Protein AF-A0A133VBQ4-F1 (afdb_monomer)

Secondary structure (DSSP, 8-state):
-HHHHHHHHHHHHHHS-HHHHHHHHHHHH-----HHHHHHHHHT-----PPPS--SEEEEEEEEEE-SSSS-EEEEEEEEEEETTTTEEEEEEEEES--HHHHHHHHHTTS-GGG-EEEE-S-SSHHHHTTT-SEEEEPHHHHHHHHHHHHHHTT--HHHHHHHHHHHHHHHHHHHHHHHHHHHH---HHHHHHHHHHHHHHHHHHHHHHTTT-HHHHHHHHHHGGGGSHHHHHHHTT----S--HHHHHHHHHHHHHHHTTTT---HHHHHHHHHHHHHHHH-HHHHHHHHHHHTTSS------------

pLDDT: mean 81.6, std 15.47, range [24.83, 96.69]

Sequence (311 aa):
MLENVSLESIEEIPKLSYRKAVKTVKELSGSDLSKSTLWRRVQELDLSTEPRSDVDIVTVNDTKIHKQGEEFFNFLDLALGYNTEKEKYSLLFAGVNEERFDIGKEIGKEVDLENAYVVYDSDREINDAFDGQKGIQICHFHAVKYVDYCLWKEDAPKNFRKKVRRILKSRLQTLQNLVKKSWRDEVTERLEDQIGWFREELGRWVERAESRDFTMTAKYVRKNREKFLISAKAALREDYMPYTNNKEEREMREIACKAKGIGGSWSEHGLRNVGLCQLVFRLDEKLFKKIKEVYLGKVGTLSCSVNLMGG

Radius of gyration: 22.66 Å; Cα contacts (8 Å, |Δi|>4): 445; chains: 1; bounding box: 58×50×63 Å

Structure (mmCIF, N/CA/C/O backbone):
data_AF-A0A133VBQ4-F1
#
_entry.id   AF-A0A133VBQ4-F1
#
loop_
_atom_site.group_PDB
_atom_site.id
_atom_site.type_symbol
_atom_site.label_atom_id
_atom_site.label_alt_id
_atom_site.label_comp_id
_atom_site.label_asym_id
_atom_site.label_entity_id
_atom_site.label_seq_id
_atom_site.pdbx_PDB_ins_code
_atom_site.Cartn_x
_atom_site.Cartn_y
_atom_site.Cartn_z
_atom_site.occupancy
_atom_site.B_iso_or_equiv
_atom_site.auth_seq_id
_atom_site.auth_comp_id
_atom_site.auth_asym_id
_atom_site.auth_atom_id
_atom_site.pdbx_PDB_model_num
ATOM 1 N N . MET A 1 1 ? -20.162 3.894 38.112 1.00 41.06 1 MET A N 1
ATOM 2 C CA . MET A 1 1 ? -18.764 3.426 38.299 1.00 41.06 1 MET A CA 1
ATOM 3 C C . MET A 1 1 ? -18.320 2.485 37.174 1.00 41.06 1 MET A C 1
ATOM 5 O O . MET A 1 1 ? -17.272 2.734 36.602 1.00 41.06 1 MET A O 1
ATOM 9 N N . LEU A 1 2 ? -19.115 1.470 36.795 1.00 43.62 2 LEU A N 1
ATOM 10 C CA . LEU A 1 2 ? -18.812 0.549 35.678 1.00 43.62 2 LEU A CA 1
ATOM 11 C C . LEU A 1 2 ? -18.707 1.227 34.292 1.00 43.62 2 LEU A C 1
ATOM 13 O O . LEU A 1 2 ? -17.881 0.809 33.484 1.00 43.62 2 LEU A O 1
ATOM 17 N N . GLU A 1 3 ? -19.484 2.285 34.036 1.00 48.22 3 GLU A N 1
ATOM 18 C CA . GLU A 1 3 ? -19.468 3.034 32.764 1.00 48.22 3 GLU A CA 1
ATOM 19 C C . GLU A 1 3 ? -18.140 3.777 32.514 1.00 48.22 3 GLU A C 1
ATOM 21 O O . GLU A 1 3 ? -17.607 3.704 31.408 1.00 48.22 3 GLU A O 1
ATOM 26 N N . ASN A 1 4 ? -17.534 4.398 33.536 1.00 49.06 4 ASN A N 1
ATOM 27 C CA . ASN A 1 4 ? -16.248 5.111 33.395 1.00 49.06 4 ASN A CA 1
ATOM 28 C C . ASN A 1 4 ? -15.077 4.158 33.104 1.00 49.06 4 ASN A C 1
ATOM 30 O O . ASN A 1 4 ? -14.256 4.428 32.231 1.00 49.06 4 ASN A O 1
ATOM 34 N N . VAL A 1 5 ? -15.064 2.987 33.752 1.00 52.84 5 VAL A N 1
ATOM 35 C CA . VAL A 1 5 ? -14.081 1.918 33.494 1.00 52.84 5 VAL A CA 1
ATOM 36 C C . VAL A 1 5 ? -14.190 1.403 32.055 1.00 52.84 5 VAL A C 1
ATOM 38 O O . VAL A 1 5 ? -13.205 0.966 31.466 1.00 52.84 5 VAL A O 1
ATOM 41 N N . SER A 1 6 ? -15.395 1.430 31.479 1.00 60.09 6 SER A N 1
ATOM 42 C CA . SER A 1 6 ? -15.659 1.010 30.102 1.00 60.09 6 SER A CA 1
ATOM 43 C C . SER A 1 6 ? -15.032 1.979 29.083 1.00 60.09 6 SER A C 1
ATOM 45 O O . SER A 1 6 ? -14.317 1.527 28.185 1.00 60.09 6 SER A O 1
ATOM 47 N N . LEU A 1 7 ? -15.167 3.293 29.304 1.00 59.38 7 LEU A N 1
ATOM 48 C CA . LEU A 1 7 ? -14.612 4.341 28.444 1.00 59.38 7 LEU A CA 1
ATOM 49 C C . LEU A 1 7 ? -13.085 4.316 28.421 1.00 59.38 7 LEU A C 1
ATOM 51 O O . LEU A 1 7 ? -12.482 4.195 27.357 1.00 59.38 7 LEU A O 1
ATOM 55 N N . GLU A 1 8 ? -12.466 4.418 29.596 1.00 64.12 8 GLU A N 1
ATOM 56 C CA . GLU A 1 8 ? -11.007 4.459 29.734 1.00 64.12 8 GLU A CA 1
ATOM 57 C C . GLU A 1 8 ? -10.386 3.203 29.121 1.00 64.12 8 GLU A C 1
ATOM 59 O O . GLU A 1 8 ? -9.358 3.256 28.453 1.00 64.12 8 GLU A O 1
ATOM 64 N N . SER A 1 9 ? -11.063 2.061 29.267 1.00 65.69 9 SER A N 1
ATOM 65 C CA . SER A 1 9 ? -10.598 0.813 28.684 1.00 65.69 9 SER A CA 1
ATOM 66 C C . SER A 1 9 ? -10.602 0.826 27.150 1.00 65.69 9 SER A C 1
ATOM 68 O O . SER A 1 9 ? -9.604 0.418 26.558 1.00 65.69 9 SER A O 1
ATOM 70 N N . ILE A 1 10 ? -11.644 1.365 26.503 1.00 65.81 10 ILE A N 1
ATOM 71 C CA . ILE A 1 10 ? -11.708 1.509 25.037 1.00 65.81 10 ILE A CA 1
ATOM 72 C C . ILE A 1 10 ? -10.726 2.548 24.513 1.00 65.81 10 ILE A C 1
ATOM 74 O O . ILE A 1 10 ? -10.133 2.342 23.457 1.00 65.81 10 ILE A O 1
ATOM 78 N N . GLU A 1 11 ? -10.521 3.646 25.235 1.00 72.94 11 GLU A N 1
ATOM 79 C CA . GLU A 1 11 ? -9.581 4.682 24.815 1.00 72.94 11 GLU A CA 1
ATOM 80 C C . GLU A 1 11 ? -8.130 4.215 24.818 1.00 72.94 11 GLU A C 1
ATOM 82 O O . GLU A 1 11 ? -7.343 4.625 23.962 1.00 72.94 11 GLU A O 1
ATOM 87 N N . GLU A 1 12 ? -7.775 3.350 25.763 1.00 75.56 12 GLU A N 1
ATOM 88 C CA . GLU A 1 12 ? -6.403 2.893 25.919 1.00 75.56 12 GLU A CA 1
ATOM 89 C C . GLU A 1 12 ? -6.060 1.695 25.025 1.00 75.56 12 GLU A C 1
ATOM 91 O O . GLU A 1 12 ? -4.886 1.489 24.722 1.00 75.56 12 GLU A O 1
ATOM 96 N N . ILE A 1 13 ? -7.045 0.942 24.524 1.00 73.19 13 ILE A N 1
ATOM 97 C CA . ILE A 1 13 ? -6.837 -0.162 23.566 1.00 73.19 13 ILE A CA 1
ATOM 98 C C . ILE A 1 13 ? -6.078 0.274 22.293 1.00 73.19 13 ILE A C 1
ATOM 100 O O . ILE A 1 13 ? -5.047 -0.337 21.986 1.00 73.19 13 ILE A O 1
ATOM 104 N N . PRO A 1 14 ? -6.505 1.315 21.547 1.00 72.31 14 PRO A N 1
ATOM 105 C CA . PRO A 1 14 ? -5.803 1.729 20.335 1.00 72.31 14 PRO A CA 1
ATOM 106 C C . PRO A 1 14 ? -4.442 2.374 20.649 1.00 72.31 14 PRO A C 1
ATOM 108 O O . PRO A 1 14 ? -3.513 2.294 19.843 1.00 72.31 14 PRO A O 1
ATOM 111 N N . LYS A 1 15 ? -4.272 2.952 21.848 1.00 74.81 15 LYS A N 1
ATOM 112 C CA . LYS A 1 15 ? -3.049 3.661 22.263 1.00 74.81 15 LYS A CA 1
ATOM 113 C C . LYS A 1 15 ? -1.977 2.721 22.816 1.00 74.81 15 LYS A C 1
ATOM 115 O O . LYS A 1 15 ? -0.808 2.790 22.433 1.00 74.81 15 LYS A O 1
ATOM 120 N N . LEU A 1 16 ? -2.345 1.759 23.657 1.00 74.00 16 LEU A N 1
ATOM 121 C CA . LEU A 1 16 ? -1.430 0.987 24.504 1.00 74.00 16 LEU A CA 1
ATOM 122 C C . LEU A 1 16 ? -1.474 -0.518 24.214 1.00 74.00 16 LEU A C 1
ATOM 124 O O . LEU A 1 16 ? -2.324 -1.014 23.486 1.00 74.00 16 LEU A O 1
ATOM 128 N N . SER A 1 17 ? -0.476 -1.267 24.687 1.00 71.88 17 SER A N 1
ATOM 129 C CA . SER A 1 17 ? -0.600 -2.732 24.707 1.00 71.88 17 SER A CA 1
ATOM 130 C C . SER A 1 17 ? -1.607 -3.130 25.782 1.00 71.88 17 SER A C 1
ATOM 132 O O . SER A 1 17 ? -1.728 -2.421 26.772 1.00 71.88 17 SER A O 1
ATOM 134 N N . TYR A 1 18 ? -2.253 -4.290 25.676 1.00 73.94 18 TYR A N 1
ATOM 135 C CA . TYR A 1 18 ? -3.263 -4.735 26.652 1.00 73.94 18 TYR A CA 1
ATOM 136 C C . TYR A 1 18 ? -2.768 -4.711 28.105 1.00 73.94 18 TYR A C 1
ATOM 138 O O . TYR A 1 18 ? -3.496 -4.324 29.012 1.00 73.94 18 TYR A O 1
ATOM 146 N N . ARG A 1 19 ? -1.495 -5.068 28.341 1.00 74.19 19 ARG A N 1
ATOM 147 C CA . ARG A 1 19 ? -0.869 -4.969 29.672 1.00 74.19 19 ARG A CA 1
ATOM 148 C C . ARG A 1 19 ? -0.797 -3.520 30.164 1.00 74.19 19 ARG A C 1
ATOM 150 O O . ARG A 1 19 ? -1.049 -3.277 31.337 1.00 74.19 19 ARG A O 1
ATOM 157 N N . LYS A 1 20 ? -0.410 -2.590 29.288 1.00 78.62 20 LYS A N 1
ATOM 158 C CA . LYS A 1 20 ? -0.321 -1.164 29.612 1.00 78.62 20 LYS A CA 1
ATOM 159 C C . LYS A 1 20 ? -1.715 -0.550 29.752 1.00 78.62 20 LYS A C 1
ATOM 161 O O . LYS A 1 20 ? -1.934 0.129 30.734 1.00 78.62 20 LYS A O 1
ATOM 166 N N . ALA A 1 21 ? -2.652 -0.881 28.865 1.00 78.81 21 ALA A N 1
ATOM 167 C CA . ALA A 1 21 ? -4.038 -0.429 28.922 1.00 78.81 21 ALA A CA 1
ATOM 168 C C . ALA A 1 21 ? -4.706 -0.826 30.244 1.00 78.81 21 ALA A C 1
ATOM 170 O O . ALA A 1 21 ? -5.230 0.033 30.933 1.00 78.81 21 ALA A O 1
ATOM 171 N N . VAL A 1 22 ? -4.597 -2.092 30.669 1.00 80.56 22 VAL A N 1
ATOM 172 C CA . VAL A 1 22 ? -5.109 -2.535 31.981 1.00 80.56 22 VAL A CA 1
ATOM 173 C C . VAL A 1 22 ? -4.469 -1.768 33.139 1.00 80.56 22 VAL A C 1
ATOM 175 O O . VAL A 1 22 ? -5.168 -1.351 34.058 1.00 80.56 22 VAL A O 1
ATOM 178 N N . LYS A 1 23 ? -3.146 -1.563 33.098 1.00 83.38 23 LYS A N 1
ATOM 179 C CA . LYS A 1 23 ? -2.439 -0.792 34.128 1.00 83.38 23 LYS A CA 1
ATOM 180 C C . LYS A 1 23 ? -2.938 0.658 34.174 1.00 83.38 23 LYS A C 1
ATOM 182 O O . LYS A 1 23 ? -3.224 1.151 35.254 1.00 83.38 23 LYS A O 1
ATOM 187 N N . THR A 1 24 ? -3.082 1.299 33.019 1.00 82.19 24 THR A N 1
ATOM 188 C CA . THR A 1 24 ? -3.562 2.678 32.900 1.00 82.19 24 THR A CA 1
ATOM 189 C C . THR A 1 24 ? -5.016 2.810 33.343 1.00 82.19 24 THR A C 1
ATOM 191 O O . THR A 1 24 ? -5.321 3.713 34.106 1.00 82.19 24 THR A O 1
ATOM 194 N N . VAL A 1 25 ? -5.900 1.878 32.976 1.00 79.94 25 VAL A N 1
ATOM 195 C CA . VAL A 1 25 ? -7.286 1.845 33.480 1.00 79.94 25 VAL A CA 1
ATOM 196 C C . VAL A 1 25 ? -7.303 1.724 35.004 1.00 79.94 25 VAL A C 1
ATOM 198 O O . VAL A 1 25 ? -8.012 2.471 35.667 1.00 79.94 25 VAL A O 1
ATOM 201 N N . LYS A 1 26 ? -6.471 0.850 35.585 1.00 82.31 26 LYS A N 1
ATOM 202 C CA . LYS A 1 26 ? -6.350 0.744 37.045 1.00 82.31 26 LYS A CA 1
ATOM 203 C C . LYS A 1 26 ? -5.880 2.053 37.684 1.00 82.31 26 LYS A C 1
ATOM 205 O O . LYS A 1 26 ? -6.399 2.430 38.728 1.00 82.31 26 LYS A O 1
ATOM 210 N N . GLU A 1 27 ? -4.911 2.732 37.078 1.00 84.31 27 GLU A N 1
ATOM 211 C CA . GLU A 1 27 ? -4.393 4.020 37.559 1.00 84.31 27 GLU A CA 1
ATOM 212 C C . GLU A 1 27 ? -5.426 5.154 37.447 1.00 84.31 27 GLU A C 1
ATOM 214 O O . GLU A 1 27 ? -5.464 6.014 38.322 1.00 84.31 27 GLU A O 1
ATOM 219 N N . LEU A 1 28 ? -6.269 5.147 36.408 1.00 79.62 28 LEU A N 1
ATOM 220 C CA . LEU A 1 28 ? -7.253 6.202 36.141 1.00 79.62 28 LEU A CA 1
ATOM 221 C C . LEU A 1 28 ? -8.570 6.023 36.913 1.00 79.62 28 LEU A C 1
ATOM 223 O O . LEU A 1 28 ? -9.052 6.987 37.503 1.00 79.62 28 LEU A O 1
ATOM 227 N N . SER A 1 29 ? -9.135 4.811 36.957 1.00 75.19 29 SER A N 1
ATOM 228 C CA . SER A 1 29 ? -10.437 4.543 37.602 1.00 75.19 29 SER A CA 1
ATOM 229 C C . SER A 1 29 ? -10.372 3.685 38.861 1.00 75.19 29 SER A C 1
ATOM 231 O O . SER A 1 29 ? -11.412 3.403 39.459 1.00 75.19 29 SER A O 1
ATOM 233 N N . GLY A 1 30 ? -9.190 3.219 39.271 1.00 75.19 30 GLY A N 1
ATOM 234 C CA . GLY A 1 30 ? -9.055 2.287 40.396 1.00 75.19 30 GLY A CA 1
ATOM 235 C C . GLY A 1 30 ? -9.594 0.882 40.102 1.00 75.19 30 GLY A C 1
ATOM 236 O O . GLY A 1 30 ? -9.715 0.068 41.015 1.00 75.19 30 GLY A O 1
ATOM 237 N N . SER A 1 31 ? -9.937 0.577 38.844 1.00 76.38 31 SER A N 1
ATOM 238 C CA . SER A 1 31 ? -10.547 -0.698 38.468 1.00 76.38 31 SER A CA 1
ATOM 239 C C . SER A 1 31 ? -9.517 -1.783 38.168 1.00 76.38 31 SER A C 1
ATOM 241 O O . SER A 1 31 ? -8.643 -1.619 37.317 1.00 76.38 31 SER A O 1
ATOM 243 N N . ASP A 1 32 ? -9.669 -2.944 38.808 1.00 76.88 32 ASP A N 1
ATOM 244 C CA . ASP A 1 32 ? -8.870 -4.142 38.531 1.00 76.88 32 ASP A CA 1
ATOM 245 C C . ASP A 1 32 ? -9.430 -4.936 37.337 1.00 76.88 32 ASP A C 1
ATOM 247 O O . ASP A 1 32 ? -9.935 -6.055 37.449 1.00 76.88 32 ASP A O 1
ATOM 251 N N . LEU A 1 33 ? -9.362 -4.329 36.150 1.00 78.31 33 LEU A N 1
ATOM 252 C CA . LEU A 1 33 ? -9.821 -4.957 34.916 1.00 78.31 33 LEU A CA 1
ATOM 253 C C . LEU A 1 33 ? -8.812 -6.004 34.419 1.00 78.31 33 LEU A C 1
ATOM 255 O O . LEU A 1 33 ? -7.630 -5.720 34.256 1.00 78.31 33 LEU A O 1
ATOM 259 N N . SER A 1 34 ? -9.257 -7.225 34.116 1.00 78.56 34 SER A N 1
ATOM 260 C CA . SER A 1 34 ? -8.354 -8.246 33.567 1.00 78.56 34 SER A CA 1
ATOM 261 C C . SER A 1 34 ? -8.050 -8.007 32.078 1.00 78.56 34 SER A C 1
ATOM 263 O O . SER A 1 34 ? -8.881 -7.481 31.333 1.00 78.56 34 SER A O 1
ATOM 265 N N . LYS A 1 35 ? -6.888 -8.472 31.594 1.00 77.00 35 LYS A N 1
ATOM 266 C CA . LYS A 1 35 ? -6.567 -8.441 30.150 1.00 77.00 35 LYS A CA 1
ATOM 267 C C . LYS A 1 35 ? -7.589 -9.210 29.317 1.00 77.00 35 LYS A C 1
ATOM 269 O O . LYS A 1 35 ? -7.921 -8.768 28.225 1.00 77.00 35 LYS A O 1
ATOM 274 N N . SER A 1 36 ? -8.083 -10.333 29.838 1.00 76.75 36 SER A N 1
ATOM 275 C CA . SER A 1 36 ? -9.091 -11.163 29.177 1.00 76.75 36 SER A CA 1
ATOM 276 C C . SER A 1 36 ? -10.420 -10.425 29.046 1.00 76.75 36 SER A C 1
ATOM 278 O O . SER A 1 36 ? -11.078 -10.538 28.020 1.00 76.75 36 SER A O 1
ATOM 280 N N . THR A 1 37 ? -10.786 -9.611 30.041 1.00 76.88 37 THR A N 1
ATOM 281 C CA . THR A 1 37 ? -11.967 -8.742 29.974 1.00 76.88 37 THR A CA 1
ATOM 282 C C . THR A 1 37 ? -11.802 -7.687 28.884 1.00 76.88 37 THR A C 1
ATOM 284 O O . THR A 1 37 ? -12.712 -7.510 28.083 1.00 76.88 37 THR A O 1
ATOM 287 N N . LEU A 1 38 ? -10.642 -7.019 28.820 1.00 74.44 38 LEU A N 1
ATOM 288 C CA . LEU A 1 38 ? -10.338 -6.035 27.772 1.00 74.44 38 LEU A CA 1
ATOM 289 C C . LEU A 1 38 ? -10.402 -6.674 26.376 1.00 74.44 38 LEU A C 1
ATOM 291 O O . LEU A 1 38 ? -11.001 -6.125 25.462 1.00 74.44 38 LEU A O 1
ATOM 295 N N . TRP A 1 39 ? -9.801 -7.855 26.233 1.00 77.56 39 TRP A N 1
ATOM 296 C CA . TRP A 1 39 ? -9.769 -8.620 24.988 1.00 77.56 39 TRP A CA 1
ATOM 297 C C . TRP A 1 39 ? -11.165 -9.051 24.543 1.00 77.56 39 TRP A C 1
ATOM 299 O O . TRP A 1 39 ? -11.542 -8.805 23.401 1.00 77.56 39 TRP A O 1
ATOM 309 N N . ARG A 1 40 ? -11.961 -9.617 25.457 1.00 77.00 40 ARG A N 1
ATOM 310 C CA . ARG A 1 40 ? -13.338 -10.032 25.174 1.00 77.00 40 ARG A CA 1
ATOM 311 C C . ARG A 1 40 ? -14.192 -8.847 24.732 1.00 77.00 40 ARG A C 1
ATOM 313 O O . ARG A 1 40 ? -14.885 -8.959 23.733 1.00 77.00 40 ARG A O 1
ATOM 320 N N . ARG A 1 41 ? -14.066 -7.699 25.408 1.00 77.06 41 ARG A N 1
ATOM 321 C CA . ARG A 1 41 ? -14.786 -6.476 25.030 1.00 77.06 41 ARG A CA 1
ATOM 322 C C . ARG A 1 41 ? -14.500 -6.057 23.595 1.00 77.06 41 ARG A C 1
ATOM 324 O O . ARG A 1 41 ? -15.435 -5.699 22.903 1.00 77.06 41 ARG A O 1
ATOM 331 N N . VAL A 1 42 ? -13.244 -6.125 23.145 1.00 76.00 42 VAL A N 1
ATOM 332 C CA . VAL A 1 42 ? -12.886 -5.792 21.754 1.00 76.00 42 VAL A CA 1
ATOM 333 C C . VAL A 1 42 ? -13.465 -6.796 20.768 1.00 76.00 42 VAL A C 1
ATOM 335 O O . VAL A 1 42 ? -13.925 -6.401 19.702 1.00 76.00 42 VAL A O 1
ATOM 338 N N . GLN A 1 43 ? -13.487 -8.081 21.122 1.00 77.75 43 GLN A N 1
ATOM 339 C CA . GLN A 1 43 ? -14.147 -9.082 20.287 1.00 77.75 43 GLN A CA 1
ATOM 340 C C . GLN A 1 43 ? -15.656 -8.855 20.178 1.00 77.75 43 GLN A C 1
ATOM 342 O O . GLN A 1 43 ? -16.222 -9.114 19.132 1.00 77.75 43 GLN A O 1
ATOM 347 N N . GLU A 1 44 ? -16.300 -8.354 21.226 1.00 76.81 44 GLU A N 1
ATOM 348 C CA . GLU A 1 44 ? -17.747 -8.110 21.259 1.00 76.81 44 GLU A CA 1
ATOM 349 C C . GLU A 1 44 ? -18.158 -6.769 20.630 1.00 76.81 44 GLU A C 1
ATOM 351 O O . GLU A 1 44 ? -19.351 -6.486 20.546 1.00 76.81 44 GLU A O 1
ATOM 356 N N . LEU A 1 45 ? -17.208 -5.929 20.196 1.00 73.69 45 LEU A N 1
ATOM 357 C CA . LEU A 1 45 ? -17.555 -4.679 19.523 1.00 73.69 45 LEU A CA 1
ATOM 358 C C . LEU A 1 45 ? -18.248 -4.971 18.189 1.00 73.69 45 LEU A C 1
ATOM 360 O O . LEU A 1 45 ? -17.791 -5.790 17.394 1.00 73.69 45 LEU A O 1
ATOM 364 N N . ASP A 1 46 ? -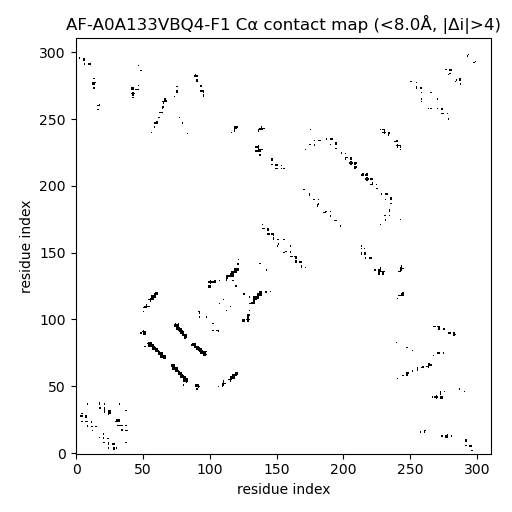19.332 -4.253 17.932 1.00 71.00 46 ASP A N 1
ATOM 365 C CA . ASP A 1 46 ? -19.952 -4.212 16.616 1.00 71.00 46 ASP A CA 1
ATOM 366 C C . ASP A 1 46 ? -19.562 -2.891 15.955 1.00 71.00 46 ASP A C 1
ATOM 368 O O . ASP A 1 46 ? -20.119 -1.831 16.249 1.00 71.00 46 ASP A O 1
ATOM 372 N N . LEU A 1 47 ? -18.487 -2.938 15.165 1.00 70.44 47 LEU A N 1
ATOM 373 C CA . LEU A 1 47 ? -17.957 -1.778 14.461 1.00 70.44 47 LEU A CA 1
ATOM 374 C C . LEU A 1 47 ? -18.260 -1.889 12.973 1.00 70.44 47 LEU A C 1
ATOM 376 O O . LEU A 1 47 ? -17.749 -2.771 12.271 1.00 70.44 47 LEU A O 1
ATOM 380 N N . SER A 1 48 ? -19.014 -0.910 12.493 1.00 68.06 48 SER A N 1
ATOM 381 C CA . SER A 1 48 ? -19.116 -0.574 11.084 1.00 68.06 48 SER A CA 1
ATOM 382 C C . SER A 1 48 ? -18.471 0.786 10.836 1.00 68.06 48 SER A C 1
ATOM 384 O O . SER A 1 48 ? -18.441 1.672 11.697 1.00 68.06 48 SER A O 1
ATOM 386 N N . THR A 1 49 ? -17.897 0.937 9.652 1.00 65.81 49 THR A N 1
ATOM 387 C CA . THR A 1 49 ? -17.366 2.207 9.173 1.00 65.81 49 THR A CA 1
ATOM 388 C C . THR A 1 49 ? -17.993 2.467 7.823 1.00 65.81 49 THR A C 1
ATOM 390 O O . THR A 1 49 ? -17.962 1.582 6.973 1.00 65.81 49 THR A O 1
ATOM 393 N N . GLU A 1 50 ? -18.541 3.658 7.623 1.00 67.38 50 GLU A N 1
ATOM 394 C CA . GLU A 1 50 ? -18.951 4.085 6.290 1.00 67.38 50 GLU A CA 1
ATOM 395 C C . GLU A 1 50 ? -17.683 4.483 5.521 1.00 67.38 50 GLU A C 1
ATOM 397 O O . GLU A 1 50 ? -16.948 5.371 5.986 1.00 67.38 50 GLU A O 1
ATOM 402 N N . PRO A 1 51 ? -17.364 3.807 4.405 1.00 66.00 51 PRO A N 1
ATOM 403 C CA . PRO A 1 51 ? -16.269 4.227 3.548 1.00 66.00 51 PRO A CA 1
ATOM 404 C C . PRO A 1 51 ? -16.546 5.636 3.025 1.00 66.00 51 PRO A C 1
ATOM 406 O O . PRO A 1 51 ? -17.688 6.074 2.883 1.00 66.00 51 PRO A O 1
ATOM 409 N N . ARG A 1 52 ? -15.475 6.384 2.772 1.00 71.31 52 ARG A N 1
ATOM 410 C CA . ARG A 1 52 ? -15.591 7.721 2.198 1.00 71.31 52 ARG A CA 1
ATOM 411 C C . ARG A 1 52 ? -15.363 7.654 0.699 1.00 71.31 52 ARG A C 1
ATOM 413 O O . ARG A 1 52 ? -14.325 7.156 0.273 1.00 71.31 52 ARG A O 1
ATOM 420 N N . SER A 1 53 ? -16.305 8.199 -0.058 1.00 76.31 53 SER A N 1
ATOM 421 C CA . SER A 1 53 ? -16.275 8.236 -1.520 1.00 76.31 53 SER A CA 1
ATOM 422 C C . SER A 1 53 ? -15.320 9.286 -2.092 1.00 76.31 53 SER A C 1
ATOM 424 O O . SER A 1 53 ? -14.919 9.199 -3.248 1.00 76.31 53 SER A O 1
ATOM 426 N N . ASP A 1 54 ? -14.913 10.275 -1.291 1.00 88.19 54 ASP A N 1
ATOM 427 C CA . ASP A 1 54 ? -14.062 11.385 -1.716 1.00 88.19 54 ASP A CA 1
ATOM 428 C C . ASP A 1 54 ? -12.571 11.022 -1.677 1.00 88.19 54 ASP A C 1
ATOM 430 O O . ASP A 1 54 ? -11.819 11.576 -0.876 1.00 88.19 54 ASP A O 1
ATOM 434 N N . VAL A 1 55 ? -12.123 10.076 -2.505 1.00 93.00 55 VAL A N 1
ATOM 435 C CA . VAL A 1 55 ? -10.723 9.613 -2.517 1.00 93.00 55 VAL A CA 1
ATOM 436 C C . VAL A 1 55 ? -10.158 9.532 -3.931 1.00 93.00 55 VAL A C 1
ATOM 438 O O . VAL A 1 55 ? -10.811 9.039 -4.842 1.00 93.00 55 VAL A O 1
ATOM 441 N N . ASP A 1 56 ? -8.906 9.964 -4.090 1.00 94.81 56 ASP A N 1
ATOM 442 C CA . ASP A 1 56 ? -8.207 9.963 -5.385 1.00 94.81 56 ASP A CA 1
ATOM 443 C C . ASP A 1 56 ? -7.217 8.797 -5.494 1.00 94.81 56 ASP A C 1
ATOM 445 O O . ASP A 1 56 ? -6.760 8.435 -6.578 1.00 94.81 56 ASP A O 1
ATOM 449 N N . ILE A 1 57 ? -6.813 8.236 -4.350 1.00 95.75 57 ILE A N 1
ATOM 450 C CA . ILE A 1 57 ? -5.826 7.163 -4.261 1.00 95.75 57 ILE A CA 1
ATOM 451 C C . ILE A 1 57 ? -6.312 6.106 -3.280 1.00 95.75 57 ILE A C 1
ATOM 453 O O . ILE A 1 57 ? -6.620 6.406 -2.129 1.00 95.75 57 ILE A O 1
ATOM 457 N N . VAL A 1 58 ? -6.278 4.854 -3.715 1.00 94.31 58 VAL A N 1
ATOM 458 C CA . VAL A 1 58 ? -6.563 3.669 -2.912 1.00 94.31 58 VAL A CA 1
ATOM 459 C C . VAL A 1 58 ? -5.258 2.911 -2.674 1.00 94.31 58 VAL A C 1
ATOM 461 O O . VAL A 1 58 ? -4.515 2.601 -3.605 1.00 94.31 58 VAL A O 1
ATOM 464 N N . THR A 1 59 ? -4.950 2.593 -1.420 1.00 92.44 59 THR A N 1
ATOM 465 C CA . THR A 1 59 ? -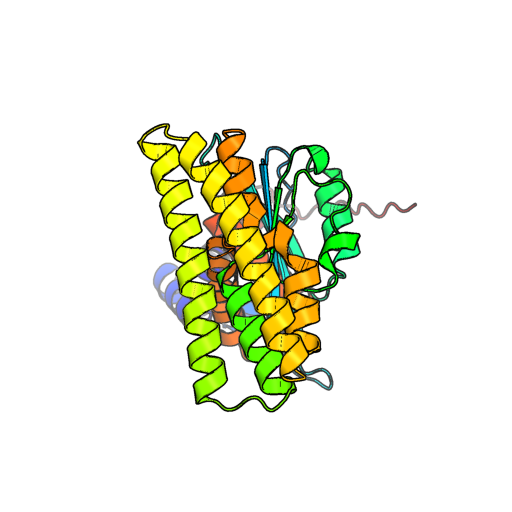3.822 1.724 -1.054 1.00 92.44 59 THR A CA 1
ATOM 466 C C . THR A 1 59 ? -4.343 0.479 -0.365 1.00 92.44 59 THR A C 1
ATOM 468 O O . THR A 1 59 ? -5.101 0.611 0.594 1.00 92.44 59 THR A O 1
ATOM 471 N N . VAL A 1 60 ? -3.916 -0.700 -0.816 1.00 88.69 60 VAL A N 1
ATOM 472 C CA . VAL A 1 60 ? -4.438 -1.992 -0.341 1.00 88.69 60 VAL A CA 1
ATOM 473 C C . VAL A 1 60 ? -3.297 -2.916 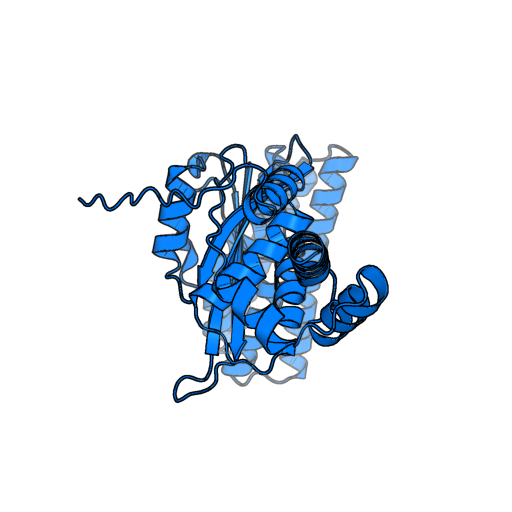0.037 1.00 88.69 60 VAL A C 1
ATOM 475 O O . VAL A 1 60 ? -2.313 -3.016 -0.704 1.00 88.69 60 VAL A O 1
ATOM 478 N N . ASN A 1 61 ? -3.431 -3.594 1.175 1.00 87.25 61 ASN A N 1
ATOM 479 C CA . ASN A 1 61 ? -2.451 -4.565 1.640 1.00 87.25 61 ASN A CA 1
ATOM 480 C C . ASN A 1 61 ? -3.052 -5.561 2.632 1.00 87.25 61 ASN A C 1
ATOM 482 O O . ASN A 1 61 ? -4.151 -5.370 3.149 1.00 87.25 61 ASN A O 1
ATOM 486 N N . ASP A 1 62 ? -2.282 -6.604 2.929 1.00 87.75 62 ASP A N 1
ATOM 487 C CA . ASP A 1 62 ? -2.555 -7.528 4.024 1.00 87.75 62 ASP A CA 1
ATOM 488 C C . ASP A 1 62 ? -1.398 -7.586 5.026 1.00 87.75 62 ASP A C 1
ATOM 490 O O . ASP A 1 62 ? -0.264 -7.166 4.775 1.00 87.75 62 ASP A O 1
ATOM 494 N N . THR A 1 63 ? -1.687 -8.095 6.220 1.00 84.81 63 THR A N 1
ATOM 495 C CA . THR A 1 63 ? -0.642 -8.458 7.167 1.00 84.81 63 THR A CA 1
ATOM 496 C C . THR A 1 63 ? -0.943 -9.779 7.850 1.00 84.81 63 THR A C 1
ATOM 498 O O . THR A 1 63 ? -2.033 -10.019 8.369 1.00 84.81 63 THR A O 1
ATOM 501 N N . LYS A 1 64 ? 0.075 -10.644 7.887 1.00 86.50 64 LYS A N 1
ATOM 502 C CA . LYS A 1 64 ? 0.004 -11.965 8.515 1.00 86.50 64 LYS A CA 1
ATOM 503 C C . LYS A 1 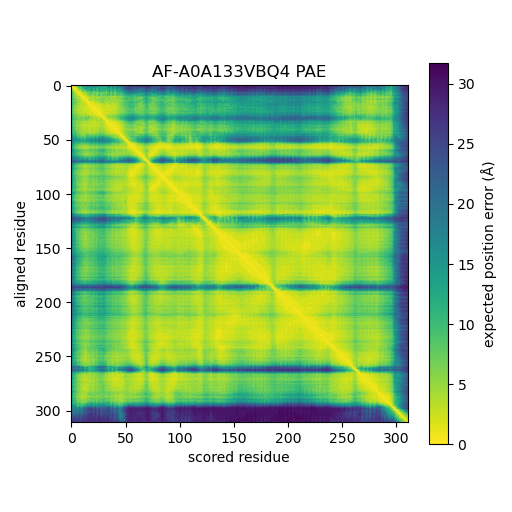64 ? 0.023 -11.866 10.036 1.00 86.50 64 LYS A C 1
ATOM 505 O O . LYS A 1 64 ? 0.994 -11.377 10.637 1.00 86.50 64 LYS A O 1
ATOM 510 N N . ILE A 1 65 ? -1.001 -12.436 10.657 1.00 83.50 65 ILE A N 1
ATOM 511 C CA . ILE A 1 65 ? -1.174 -12.553 12.102 1.00 83.50 65 ILE A CA 1
ATOM 512 C C . ILE A 1 65 ? -1.230 -14.034 12.467 1.00 83.50 65 ILE A C 1
ATOM 514 O O . ILE A 1 65 ? -2.034 -14.779 11.927 1.00 83.50 65 ILE A O 1
ATOM 518 N N . HIS A 1 66 ? -0.367 -14.476 13.381 1.00 76.38 66 HIS A N 1
ATOM 519 C CA . HIS A 1 66 ? -0.367 -15.870 13.828 1.00 76.38 66 HIS A CA 1
ATOM 520 C C . HIS A 1 66 ? -1.669 -16.225 14.553 1.00 76.38 66 HIS A C 1
ATOM 522 O O . HIS A 1 66 ? -2.126 -15.444 15.391 1.00 76.38 66 HIS A O 1
ATOM 528 N N . LYS A 1 67 ? -2.194 -17.418 14.265 1.00 75.75 67 LYS A N 1
ATOM 529 C CA . LYS A 1 67 ? -3.371 -18.027 14.899 1.00 75.75 67 LYS A CA 1
ATOM 530 C C . LYS A 1 67 ? -2.939 -19.215 15.768 1.00 75.75 67 LYS A C 1
ATOM 532 O O . LYS A 1 67 ? -1.892 -19.814 15.528 1.00 75.75 67 LYS A O 1
ATOM 537 N N . GLN A 1 68 ? -3.721 -19.539 16.797 1.00 65.94 68 GLN A N 1
ATOM 538 C CA . GLN A 1 68 ? -3.590 -20.807 17.527 1.00 65.94 68 GLN A CA 1
ATOM 539 C C . GLN A 1 68 ? -4.504 -21.859 16.878 1.00 65.94 68 GLN A C 1
ATOM 541 O O . GLN A 1 68 ? -5.706 -21.624 16.781 1.00 65.94 68 GLN A O 1
ATOM 546 N N . GLY A 1 69 ? -3.956 -22.996 16.436 1.00 65.19 69 GLY A N 1
ATOM 547 C CA . GLY A 1 69 ? -4.714 -24.067 15.771 1.00 65.19 69 GLY A CA 1
ATOM 548 C C . GLY A 1 69 ? -3.918 -24.773 14.666 1.00 65.19 69 GLY A C 1
ATOM 549 O O . GLY A 1 69 ? -2.698 -24.629 14.606 1.00 65.19 69 GLY A O 1
ATOM 550 N N . GLU A 1 70 ? -4.613 -25.540 13.813 1.00 57.50 70 GLU A N 1
ATOM 551 C CA . GLU A 1 70 ? -4.020 -26.247 12.658 1.00 57.50 70 GLU A CA 1
ATOM 552 C C . GLU A 1 70 ? -3.586 -25.290 11.534 1.00 57.50 70 GLU A C 1
ATOM 554 O O . GLU A 1 70 ? -2.563 -25.508 10.887 1.00 57.50 70 GLU A O 1
ATOM 559 N N . GLU A 1 71 ? -4.319 -24.190 11.337 1.00 62.97 71 GLU A N 1
ATOM 560 C CA . GLU A 1 71 ? -3.904 -23.091 10.465 1.00 62.97 71 GLU A CA 1
ATOM 561 C C . GLU A 1 71 ? -2.966 -22.132 11.193 1.00 62.97 71 GLU A C 1
ATOM 563 O O . GLU A 1 71 ? -3.247 -21.653 12.294 1.00 62.97 71 GLU A O 1
ATOM 568 N N . PHE A 1 72 ? -1.858 -21.792 10.538 1.00 72.94 72 PHE A N 1
ATOM 569 C CA . PHE A 1 72 ? -0.795 -21.025 11.180 1.00 72.94 72 PHE A CA 1
ATOM 570 C C . PHE A 1 72 ? -1.052 -19.507 11.222 1.00 72.94 72 PHE A C 1
ATOM 572 O O . PHE A 1 72 ? -0.421 -18.816 12.032 1.00 72.94 72 PHE A O 1
ATOM 579 N N . PHE A 1 73 ? -1.939 -18.967 10.371 1.00 82.62 73 PHE A N 1
ATOM 580 C CA . PHE A 1 73 ? -2.099 -17.519 10.182 1.00 82.62 73 PHE A CA 1
ATOM 581 C C . PHE A 1 73 ? -3.508 -17.099 9.745 1.00 82.62 73 PHE A C 1
ATOM 583 O O . PHE A 1 73 ? -4.120 -17.785 8.940 1.00 82.62 73 PHE A O 1
ATOM 590 N N . ASN A 1 74 ? -3.935 -15.920 10.202 1.00 86.75 74 ASN A N 1
ATOM 591 C CA . ASN A 1 74 ? -4.945 -15.083 9.553 1.00 86.75 74 ASN A CA 1
ATOM 592 C C . ASN A 1 74 ? -4.251 -13.946 8.789 1.00 86.75 74 ASN A C 1
ATOM 594 O O . ASN A 1 74 ? -3.171 -13.484 9.185 1.00 86.75 74 ASN A O 1
ATOM 598 N N . PHE A 1 75 ? -4.904 -13.446 7.751 1.00 87.69 75 PHE A N 1
ATOM 599 C CA . PHE A 1 75 ? -4.553 -12.218 7.055 1.00 87.69 75 PHE A CA 1
ATOM 600 C C . PHE A 1 75 ? -5.517 -11.131 7.496 1.00 87.69 75 PHE A C 1
ATOM 602 O O . PHE A 1 75 ? -6.719 -11.279 7.350 1.00 87.69 75 PHE A O 1
ATOM 609 N N . LEU A 1 76 ? -5.005 -10.065 8.101 1.00 88.19 76 LEU A N 1
ATOM 610 C CA . LEU A 1 76 ? -5.798 -8.853 8.260 1.00 88.19 76 LEU A CA 1
ATOM 611 C C . LEU A 1 76 ? -5.650 -8.057 6.967 1.00 88.19 76 LEU A C 1
ATOM 613 O O . LEU A 1 76 ? -4.522 -7.719 6.615 1.00 88.19 76 LEU A O 1
ATOM 617 N N . ASP A 1 77 ? -6.761 -7.758 6.309 1.00 89.12 77 ASP A N 1
ATOM 618 C CA . ASP A 1 77 ? -6.833 -7.005 5.063 1.00 89.12 77 ASP A CA 1
ATOM 619 C C . ASP A 1 77 ? -7.227 -5.558 5.333 1.00 89.12 77 ASP A C 1
ATOM 621 O O . ASP A 1 77 ? -8.141 -5.279 6.114 1.00 89.12 77 ASP A O 1
ATOM 625 N N . LEU A 1 78 ? -6.527 -4.626 4.688 1.00 88.06 78 LEU A N 1
ATOM 626 C CA . LEU A 1 78 ? -6.721 -3.194 4.866 1.00 88.06 78 LEU A CA 1
ATOM 627 C C . LEU A 1 78 ? -6.715 -2.480 3.518 1.00 88.06 78 LEU A C 1
ATOM 629 O O . LEU A 1 78 ? -5.790 -2.649 2.721 1.00 88.06 78 LEU A O 1
ATOM 633 N N . ALA A 1 79 ? -7.692 -1.596 3.322 1.00 90.38 79 ALA A N 1
ATOM 634 C CA . ALA A 1 79 ? -7.631 -0.569 2.296 1.00 90.38 79 ALA A CA 1
ATOM 635 C C . ALA A 1 79 ? -7.811 0.824 2.895 1.00 90.38 79 ALA A C 1
ATOM 637 O O . ALA A 1 79 ? -8.748 1.085 3.657 1.00 90.38 79 ALA A O 1
ATOM 638 N N . LEU A 1 80 ? -6.918 1.733 2.517 1.00 92.00 80 LEU A N 1
ATOM 639 C CA . LEU A 1 80 ? -6.991 3.147 2.862 1.00 92.00 80 LEU A CA 1
ATOM 640 C C . LEU A 1 80 ? -7.227 3.970 1.605 1.00 92.00 80 LEU A C 1
ATOM 642 O O . LEU A 1 80 ? -6.643 3.698 0.558 1.00 92.00 80 LEU A O 1
ATOM 646 N N . GLY A 1 81 ? -8.039 5.003 1.750 1.00 93.25 81 GLY A N 1
ATOM 647 C CA . GLY A 1 81 ? -8.226 6.044 0.760 1.00 93.25 81 GLY A CA 1
ATOM 648 C C . GLY A 1 81 ? -7.409 7.268 1.137 1.00 93.25 81 GLY A C 1
ATOM 649 O O . GLY A 1 81 ? -7.213 7.549 2.322 1.00 93.25 81 GLY A O 1
ATOM 650 N N . TYR A 1 82 ? -6.923 8.000 0.146 1.00 94.50 82 TYR A N 1
ATOM 651 C CA . TYR A 1 82 ? -6.288 9.294 0.334 1.00 94.50 82 TYR A CA 1
ATOM 652 C C . TYR A 1 82 ? -6.955 10.320 -0.572 1.00 94.50 82 TYR A C 1
ATOM 654 O O . TYR A 1 82 ? -6.999 10.153 -1.790 1.00 94.50 82 TYR A O 1
ATOM 662 N N . ASN A 1 83 ? -7.468 11.373 0.056 1.00 94.50 83 ASN A N 1
ATOM 663 C CA . ASN A 1 83 ? -7.951 12.568 -0.613 1.00 94.50 83 ASN A CA 1
ATOM 664 C C . ASN A 1 83 ? -6.790 13.562 -0.696 1.00 94.50 83 ASN A C 1
ATOM 666 O O . ASN A 1 83 ? -6.265 13.996 0.336 1.00 94.50 83 ASN A O 1
ATOM 670 N N . THR A 1 84 ? -6.379 13.883 -1.914 1.00 93.00 84 THR A N 1
ATOM 671 C CA . THR A 1 84 ? -5.230 14.744 -2.201 1.00 93.00 84 THR A CA 1
ATOM 672 C C . THR A 1 84 ? -5.517 16.210 -1.902 1.00 93.00 84 THR A C 1
ATOM 674 O O . THR A 1 84 ? -4.657 16.872 -1.332 1.00 93.00 84 THR A O 1
ATOM 677 N N . GLU A 1 85 ? -6.731 16.687 -2.180 1.00 92.12 85 GLU A N 1
ATOM 678 C CA . GLU A 1 85 ? -7.178 18.057 -1.896 1.00 92.12 85 GLU A CA 1
ATOM 679 C C . GLU A 1 85 ? -7.204 18.358 -0.386 1.00 92.12 85 GLU A C 1
ATOM 681 O O . GLU A 1 85 ? -6.734 19.397 0.072 1.00 92.12 85 GLU A O 1
ATOM 686 N N . LYS A 1 86 ? -7.733 17.426 0.414 1.00 91.94 86 LYS A N 1
ATOM 687 C CA . LYS A 1 86 ? -7.869 17.544 1.878 1.00 91.94 86 LYS A CA 1
ATOM 688 C C . LYS A 1 86 ? -6.639 17.048 2.635 1.00 91.94 86 LYS A C 1
ATOM 690 O O . LYS A 1 86 ? -6.638 17.089 3.866 1.00 91.94 86 LYS A O 1
ATOM 695 N N . GLU A 1 87 ? -5.661 16.499 1.919 1.00 91.56 87 GLU A N 1
ATOM 696 C CA . GLU A 1 87 ? -4.483 15.809 2.453 1.00 91.56 87 GLU A CA 1
ATOM 697 C C . GLU A 1 87 ? -4.821 14.801 3.567 1.00 91.56 87 GLU A C 1
ATOM 699 O O . GLU A 1 87 ? -4.122 14.676 4.581 1.00 91.56 87 GLU A O 1
ATOM 704 N N . LYS A 1 88 ? -5.925 14.062 3.404 1.00 90.19 88 LYS A N 1
ATOM 705 C CA . LYS A 1 88 ? -6.484 13.220 4.467 1.00 90.19 88 LYS A CA 1
ATOM 706 C C . LYS A 1 88 ? -6.620 11.766 4.042 1.00 90.19 88 LYS A C 1
ATOM 708 O O . LYS A 1 88 ? -7.154 11.456 2.983 1.00 90.19 88 LYS A O 1
ATOM 713 N N . TYR A 1 89 ? -6.194 10.873 4.935 1.00 90.44 89 TYR A N 1
ATOM 714 C CA . TYR A 1 89 ? -6.448 9.440 4.819 1.00 90.44 89 TYR A CA 1
ATOM 715 C C . TYR A 1 89 ? -7.787 9.057 5.455 1.00 90.44 89 TYR A C 1
ATOM 717 O O . TYR A 1 89 ? -8.124 9.527 6.546 1.00 90.44 89 TYR A O 1
ATOM 725 N N . SER A 1 90 ? -8.507 8.156 4.801 1.00 89.00 90 SER A N 1
ATOM 726 C CA . SER A 1 90 ? -9.730 7.518 5.278 1.00 89.00 90 SER A CA 1
ATOM 727 C C . SER A 1 90 ? -9.574 6.000 5.246 1.00 89.00 90 SER A C 1
ATOM 729 O O . SER A 1 90 ? -8.775 5.447 4.490 1.00 89.00 90 SER A O 1
ATOM 731 N N . LEU A 1 91 ? -10.321 5.316 6.107 1.00 88.81 91 LEU A N 1
ATOM 732 C CA . LEU A 1 91 ? -10.472 3.873 6.012 1.00 88.81 91 LEU A CA 1
ATOM 733 C C . LEU A 1 91 ? -11.514 3.566 4.932 1.00 88.81 91 LEU A C 1
ATOM 735 O O . LEU A 1 91 ? -12.606 4.127 4.983 1.00 88.81 91 LEU A O 1
ATOM 739 N N . LEU A 1 92 ? -11.174 2.691 3.987 1.00 89.38 92 LEU A N 1
ATOM 740 C CA . LEU A 1 92 ? -12.111 2.203 2.970 1.00 89.38 92 LEU A CA 1
ATOM 741 C C . LEU A 1 92 ? -12.569 0.781 3.271 1.00 89.38 92 LEU A C 1
ATOM 743 O O . LEU A 1 92 ? -13.734 0.460 3.087 1.00 89.38 92 LEU A O 1
ATOM 747 N N . PHE A 1 93 ? -11.661 -0.063 3.759 1.00 89.12 93 PHE A N 1
ATOM 748 C CA . PHE A 1 93 ? -11.964 -1.459 4.035 1.00 89.12 93 PHE A CA 1
ATOM 749 C C . PHE A 1 93 ? -11.099 -1.999 5.170 1.00 89.12 93 PHE A C 1
ATOM 751 O O . PHE A 1 93 ? -9.907 -1.694 5.241 1.00 89.12 93 PHE A O 1
ATOM 758 N N . ALA A 1 94 ? -11.686 -2.834 6.026 1.00 88.50 94 ALA A N 1
ATOM 759 C CA . ALA A 1 94 ? -10.952 -3.689 6.950 1.00 88.50 94 ALA A CA 1
ATOM 760 C C . ALA A 1 94 ? -11.691 -5.020 7.124 1.00 88.50 94 ALA A C 1
ATOM 762 O O . ALA A 1 94 ? -12.847 -5.044 7.566 1.00 88.50 94 ALA A O 1
ATOM 763 N N . GLY A 1 95 ? -10.999 -6.113 6.828 1.00 89.25 95 GLY A N 1
ATOM 764 C CA . GLY A 1 95 ? -11.537 -7.469 6.889 1.00 89.25 95 GLY A CA 1
ATOM 765 C C . GLY A 1 95 ? -10.456 -8.479 7.246 1.00 89.25 95 GLY A C 1
ATOM 766 O O . GLY A 1 95 ? -9.313 -8.102 7.511 1.00 89.25 95 GLY A O 1
ATOM 767 N N . VAL A 1 96 ? -10.823 -9.753 7.340 1.00 90.12 96 VAL A N 1
ATOM 768 C CA . VAL A 1 96 ? -9.887 -10.824 7.693 1.00 90.12 96 VAL A CA 1
ATOM 769 C C . VAL A 1 96 ? -10.074 -11.987 6.736 1.00 90.12 96 VAL A C 1
ATOM 771 O O . VAL A 1 96 ? -11.183 -12.490 6.625 1.00 90.12 96 VAL A O 1
ATOM 774 N N . ASN A 1 97 ? -8.977 -12.440 6.127 1.00 90.06 97 ASN A N 1
ATOM 775 C CA . ASN A 1 97 ? -8.954 -13.525 5.146 1.00 90.06 97 ASN A CA 1
ATOM 776 C C . ASN A 1 97 ? -9.842 -13.227 3.924 1.00 90.06 97 ASN A C 1
ATOM 778 O O . ASN A 1 97 ? -10.519 -14.118 3.419 1.00 90.06 97 ASN A O 1
ATOM 782 N N . GLU A 1 98 ? -9.845 -11.974 3.470 1.00 90.25 98 GLU A N 1
ATOM 783 C CA . GLU A 1 98 ? -10.726 -11.520 2.394 1.00 90.25 98 GLU A CA 1
ATOM 784 C C . GLU A 1 98 ? -10.052 -11.684 1.031 1.00 90.25 98 GLU A C 1
ATOM 786 O O . GLU A 1 98 ? -8.881 -11.344 0.834 1.00 90.25 98 GLU A O 1
ATOM 791 N N . GLU A 1 99 ? -10.815 -12.172 0.059 1.00 89.31 99 GLU A N 1
ATOM 792 C CA . GLU A 1 99 ? -10.368 -12.286 -1.327 1.00 89.31 99 GLU A CA 1
ATOM 793 C C . GLU A 1 99 ? -10.159 -10.889 -1.930 1.00 89.31 99 GLU A C 1
ATOM 795 O O . GLU A 1 99 ? -10.983 -9.982 -1.781 1.00 89.31 99 GLU A O 1
ATOM 800 N N . ARG A 1 100 ? -9.064 -10.695 -2.679 1.00 87.25 100 ARG A N 1
ATOM 801 C CA . ARG A 1 100 ? -8.734 -9.379 -3.262 1.00 87.25 100 ARG A CA 1
ATOM 802 C C . ARG A 1 100 ? -9.843 -8.842 -4.159 1.00 87.25 100 ARG A C 1
ATOM 804 O O . ARG A 1 100 ? -10.098 -7.639 -4.146 1.00 87.25 100 ARG A O 1
ATOM 811 N N . PHE A 1 101 ? -10.485 -9.728 -4.916 1.00 88.81 101 PHE A N 1
ATOM 812 C CA . PHE A 1 101 ? -11.603 -9.383 -5.785 1.00 88.81 101 PHE A CA 1
ATOM 813 C C . PHE A 1 101 ? -12.785 -8.800 -5.002 1.00 88.81 101 PHE A C 1
ATOM 815 O O . PHE A 1 101 ? -13.333 -7.771 -5.394 1.00 88.81 101 PHE A O 1
ATOM 822 N N . ASP A 1 102 ? -13.124 -9.400 -3.861 1.00 90.75 102 ASP A N 1
ATOM 823 C CA . ASP A 1 102 ? -14.231 -8.942 -3.023 1.00 90.75 102 ASP A CA 1
ATOM 824 C C . ASP A 1 102 ? -13.916 -7.600 -2.356 1.00 90.75 102 ASP A C 1
ATOM 826 O O . ASP A 1 102 ? -14.766 -6.709 -2.346 1.00 90.75 102 ASP A O 1
ATOM 830 N N . ILE A 1 103 ? -12.669 -7.396 -1.910 1.00 90.31 103 ILE A N 1
ATOM 831 C CA . ILE A 1 103 ? -12.203 -6.095 -1.399 1.00 90.31 103 ILE A CA 1
ATOM 832 C C . ILE A 1 103 ? -12.386 -5.003 -2.459 1.00 90.31 103 ILE A C 1
ATOM 834 O O . ILE A 1 103 ? -12.902 -3.924 -2.168 1.00 90.31 103 ILE A O 1
ATOM 838 N N . GLY A 1 104 ? -11.950 -5.264 -3.692 1.00 90.38 104 GLY A N 1
ATOM 839 C CA . GLY A 1 104 ? -12.042 -4.290 -4.775 1.00 90.38 104 GLY A CA 1
ATOM 840 C C . GLY A 1 104 ? -13.481 -3.987 -5.188 1.00 90.38 104 GLY A C 1
ATOM 841 O O . GLY A 1 104 ? -13.833 -2.819 -5.354 1.00 90.38 104 GLY A O 1
ATOM 842 N N . LYS A 1 105 ? -14.342 -5.012 -5.246 1.00 90.56 105 LYS A N 1
ATOM 843 C CA . LYS A 1 105 ? -15.783 -4.853 -5.476 1.00 90.56 105 LYS A CA 1
ATOM 844 C C . LYS A 1 105 ? -16.449 -4.023 -4.381 1.00 90.56 105 LYS A C 1
ATOM 846 O O . LYS A 1 105 ? -17.282 -3.180 -4.698 1.00 90.56 105 LYS A O 1
ATOM 851 N N . GLU A 1 106 ? -16.104 -4.252 -3.115 1.00 90.56 106 GLU A N 1
ATOM 852 C CA . GLU A 1 106 ? -16.654 -3.488 -1.993 1.00 90.56 106 GLU A CA 1
ATOM 853 C C . GLU A 1 106 ? -16.242 -2.016 -2.065 1.00 90.56 106 GLU A C 1
ATOM 855 O O . GLU A 1 106 ? -17.085 -1.132 -1.951 1.00 90.56 106 GLU A O 1
ATOM 860 N N . ILE A 1 107 ? -14.964 -1.745 -2.342 1.00 91.75 107 ILE A N 1
ATOM 861 C CA . ILE A 1 107 ? -14.458 -0.377 -2.506 1.00 91.75 107 ILE A CA 1
ATOM 862 C C . ILE A 1 107 ? -15.124 0.314 -3.702 1.00 91.75 107 ILE A C 1
ATOM 864 O O . ILE A 1 107 ? -15.522 1.470 -3.588 1.00 91.75 107 ILE A O 1
ATOM 868 N N . GLY A 1 108 ? -15.295 -0.390 -4.824 1.00 91.12 108 GLY A N 1
ATOM 869 C CA . GLY A 1 108 ? -15.904 0.149 -6.044 1.00 91.12 108 GLY A CA 1
ATOM 870 C C . GLY A 1 108 ? -17.394 0.494 -5.932 1.00 91.12 108 GLY A C 1
ATOM 871 O O . GLY A 1 108 ? -17.919 1.167 -6.813 1.00 91.12 108 GLY A O 1
ATOM 872 N N . LYS A 1 109 ? -18.091 0.079 -4.863 1.00 90.38 109 LYS A N 1
ATOM 873 C CA . LYS A 1 109 ? -19.469 0.536 -4.588 1.00 90.38 109 LYS A CA 1
ATOM 874 C C . LYS A 1 109 ? -19.529 2.014 -4.208 1.00 90.38 109 LYS A C 1
ATOM 876 O O . LYS A 1 109 ? -20.556 2.651 -4.408 1.00 90.38 109 LYS A O 1
ATOM 881 N N . GLU A 1 110 ? -18.446 2.528 -3.634 1.00 88.94 110 GLU A N 1
ATOM 882 C CA . GLU A 1 110 ? -18.418 3.819 -2.941 1.00 88.94 110 GLU A CA 1
ATOM 883 C C . GLU A 1 110 ? -17.353 4.750 -3.525 1.00 88.94 110 GLU A C 1
ATOM 885 O O . GLU A 1 110 ? -17.505 5.968 -3.503 1.00 88.94 110 GLU A O 1
ATOM 890 N N . VAL A 1 111 ? -16.273 4.188 -4.070 1.00 91.62 111 VAL A N 1
ATOM 891 C CA . VAL A 1 111 ? -15.186 4.925 -4.711 1.00 91.62 111 VAL A CA 1
ATOM 892 C C . VAL A 1 111 ? -15.324 4.829 -6.223 1.00 91.62 111 VAL A C 1
ATOM 894 O O . VAL A 1 111 ? -15.387 3.735 -6.781 1.00 91.62 111 VAL A O 1
ATOM 897 N N . ASP A 1 112 ? -15.280 5.981 -6.887 1.00 92.38 112 ASP A N 1
ATOM 898 C CA . ASP A 1 112 ? -15.159 6.061 -8.339 1.00 92.38 112 ASP A CA 1
ATOM 899 C C . ASP A 1 112 ? -13.749 5.634 -8.777 1.00 92.38 112 ASP A C 1
ATOM 901 O O . ASP A 1 112 ? -12.806 6.431 -8.826 1.00 92.38 112 ASP A O 1
ATOM 905 N N . LEU A 1 113 ? -13.592 4.337 -9.055 1.00 91.75 113 LEU A N 1
ATOM 906 C CA . LEU A 1 113 ? -12.308 3.761 -9.446 1.00 91.75 113 LEU A CA 1
ATOM 907 C C . LEU A 1 113 ? -11.782 4.363 -10.756 1.00 91.75 113 LEU A C 1
ATOM 909 O O . LEU A 1 113 ? -10.569 4.542 -10.867 1.00 91.75 113 LEU A O 1
ATOM 913 N N . GLU A 1 114 ? -12.647 4.766 -11.694 1.00 93.00 114 GLU A N 1
ATOM 914 C CA . GLU A 1 114 ? -12.232 5.367 -12.975 1.00 93.00 114 GLU A CA 1
ATOM 915 C C . GLU A 1 114 ? -11.403 6.638 -12.780 1.00 93.00 114 GLU A C 1
ATOM 917 O O . GLU A 1 114 ? -10.492 6.928 -13.562 1.00 93.00 114 GLU A O 1
ATOM 922 N N . ASN A 1 115 ? -11.663 7.354 -11.685 1.00 93.25 115 ASN A N 1
ATOM 923 C CA . ASN A 1 115 ? -10.944 8.561 -11.307 1.00 93.25 115 ASN A CA 1
ATOM 924 C C . ASN A 1 115 ? -9.914 8.351 -10.184 1.00 93.25 115 ASN A C 1
ATOM 926 O O . ASN A 1 115 ? -9.117 9.255 -9.924 1.00 93.25 115 ASN A O 1
ATOM 930 N N . ALA A 1 116 ? -9.843 7.156 -9.590 1.00 94.88 116 ALA A N 1
ATOM 931 C CA . ALA A 1 116 ? -8.905 6.833 -8.522 1.00 94.88 116 ALA A CA 1
ATOM 932 C C . ALA A 1 116 ? -7.688 6.020 -9.000 1.00 94.88 116 ALA A C 1
ATOM 934 O O . ALA A 1 116 ? -7.771 5.066 -9.779 1.00 94.88 116 ALA A O 1
ATOM 935 N N . TYR A 1 117 ? -6.514 6.361 -8.479 1.00 95.75 117 TYR A N 1
ATOM 936 C CA . TYR A 1 117 ? -5.304 5.562 -8.639 1.00 95.75 117 TYR A CA 1
ATOM 937 C C . TYR A 1 117 ? -5.192 4.482 -7.556 1.00 95.75 117 TYR A C 1
ATOM 939 O O . TYR A 1 117 ? -5.633 4.668 -6.427 1.00 95.75 117 TYR A O 1
ATOM 947 N N . VAL A 1 118 ? -4.509 3.374 -7.852 1.00 94.56 118 VAL A N 1
ATOM 948 C CA . VAL A 1 118 ? -4.296 2.270 -6.898 1.00 94.56 118 VAL A CA 1
ATOM 949 C C . VAL A 1 118 ? -2.804 2.046 -6.635 1.00 94.56 118 VAL A C 1
ATOM 951 O O . VAL A 1 118 ? -2.008 1.953 -7.571 1.00 94.56 118 VAL A O 1
ATOM 954 N N . VAL A 1 119 ? -2.399 1.937 -5.365 1.00 92.81 119 VAL A N 1
ATOM 955 C CA . VAL A 1 119 ? -1.018 1.641 -4.932 1.00 92.81 119 VAL A CA 1
ATOM 956 C C . VAL A 1 119 ? -0.968 0.298 -4.210 1.00 92.81 119 VAL A C 1
ATOM 958 O O . VAL A 1 119 ? -1.764 0.066 -3.302 1.00 92.81 119 VAL A O 1
ATOM 961 N N . TYR A 1 120 ? 0.004 -0.561 -4.543 1.00 87.94 120 TYR A N 1
ATOM 962 C CA . TYR A 1 120 ? 0.065 -1.901 -3.944 1.00 87.94 120 TYR A CA 1
ATOM 963 C C . TYR A 1 120 ? 1.448 -2.576 -3.902 1.00 87.94 120 TYR A C 1
ATOM 965 O O . TYR A 1 120 ? 2.398 -2.159 -4.573 1.00 87.94 120 TYR A O 1
ATOM 973 N N . ASP A 1 121 ? 1.529 -3.693 -3.171 1.00 82.69 121 ASP A N 1
ATOM 974 C CA . ASP A 1 121 ? 2.760 -4.423 -2.819 1.00 82.69 121 ASP A CA 1
ATOM 975 C C . ASP A 1 121 ? 3.238 -5.460 -3.829 1.00 82.69 121 ASP A C 1
ATOM 977 O O . ASP A 1 121 ? 3.922 -6.422 -3.487 1.00 82.69 121 ASP A O 1
ATOM 981 N N . SER A 1 122 ? 2.990 -5.203 -5.115 1.00 72.88 122 SER A N 1
ATOM 982 C CA . SER A 1 122 ? 3.491 -6.027 -6.220 1.00 72.88 122 SER A CA 1
ATOM 983 C C . SER A 1 122 ? 2.855 -7.429 -6.342 1.00 72.88 122 SER A C 1
ATOM 985 O O . SER A 1 122 ? 3.360 -8.260 -7.106 1.00 72.88 122 SER A O 1
ATOM 987 N N . ASP A 1 123 ? 1.740 -7.694 -5.662 1.00 67.62 123 ASP A N 1
ATOM 988 C CA . ASP A 1 123 ? 1.033 -8.974 -5.762 1.00 67.62 123 ASP A CA 1
ATOM 989 C C . ASP A 1 123 ? 0.364 -9.224 -7.135 1.00 67.62 123 ASP A C 1
ATOM 991 O O . ASP A 1 123 ? 0.091 -8.309 -7.917 1.00 67.62 123 ASP A O 1
ATOM 995 N N . ARG A 1 124 ? 0.153 -10.491 -7.496 1.00 58.88 124 ARG A N 1
ATOM 996 C CA . ARG A 1 124 ? -0.284 -10.905 -8.838 1.00 58.88 124 ARG A CA 1
ATOM 997 C C . ARG A 1 124 ? -1.778 -10.708 -9.089 1.00 58.88 124 ARG A C 1
ATOM 999 O O . ARG A 1 124 ? -2.126 -10.558 -10.259 1.00 58.88 124 ARG A O 1
ATOM 1006 N N . GLU A 1 125 ? -2.591 -10.671 -8.039 1.00 66.69 125 GLU A N 1
ATOM 1007 C CA . GLU A 1 125 ? -4.065 -10.727 -8.087 1.00 66.69 125 GLU A CA 1
ATOM 1008 C C . GLU A 1 125 ? -4.742 -9.349 -8.157 1.00 66.69 125 GLU A C 1
ATOM 1010 O O . GLU A 1 125 ? -5.946 -9.245 -8.355 1.00 66.69 125 GLU A O 1
ATOM 1015 N N . ILE A 1 126 ? -3.979 -8.257 -8.056 1.00 68.62 126 ILE A N 1
ATOM 1016 C CA . ILE A 1 126 ? -4.580 -6.923 -7.913 1.00 68.62 126 ILE A CA 1
ATOM 1017 C C . ILE A 1 126 ? -5.212 -6.359 -9.190 1.00 68.62 126 ILE A C 1
ATOM 1019 O O . ILE A 1 126 ? -6.010 -5.432 -9.121 1.00 68.62 126 ILE A O 1
ATOM 1023 N N . ASN A 1 127 ? -4.796 -6.857 -10.357 1.00 68.94 127 ASN A N 1
ATOM 1024 C CA . ASN A 1 127 ? -5.321 -6.358 -11.628 1.00 68.94 127 ASN A CA 1
ATOM 1025 C C . ASN A 1 127 ? -6.806 -6.664 -11.755 1.00 68.94 127 ASN A C 1
ATOM 1027 O O . ASN A 1 127 ? -7.564 -5.792 -12.152 1.00 68.94 127 ASN A O 1
ATOM 1031 N N . ASP A 1 128 ? -7.180 -7.887 -11.391 1.00 76.44 128 ASP A N 1
ATOM 1032 C CA . ASP A 1 128 ? -8.545 -8.374 -11.537 1.00 76.44 128 ASP A CA 1
ATOM 1033 C C . ASP A 1 128 ? -9.430 -7.814 -10.412 1.00 76.44 128 ASP A C 1
ATOM 1035 O O . ASP A 1 128 ? -10.633 -7.661 -10.581 1.00 76.44 128 ASP A O 1
ATOM 1039 N N . ALA A 1 129 ? -8.823 -7.449 -9.277 1.00 83.38 129 ALA A N 1
ATOM 1040 C CA . ALA A 1 129 ? -9.516 -6.869 -8.134 1.00 83.38 129 ALA A CA 1
ATOM 1041 C C . ALA A 1 129 ? -9.958 -5.410 -8.333 1.00 83.38 129 ALA A C 1
ATOM 1043 O O . ALA A 1 129 ? -10.986 -5.018 -7.803 1.00 83.38 129 ALA A O 1
ATOM 1044 N N . PHE A 1 130 ? -9.199 -4.596 -9.069 1.00 85.69 130 PHE A N 1
ATOM 1045 C CA . PHE A 1 130 ? -9.466 -3.155 -9.195 1.00 85.69 130 PHE A CA 1
ATOM 1046 C C . PHE A 1 130 ? -9.684 -2.728 -10.643 1.00 85.69 130 PHE A C 1
ATOM 1048 O O . PHE A 1 130 ? -9.157 -1.699 -11.042 1.00 85.69 130 PHE A O 1
ATOM 1055 N N . ASP A 1 131 ? -10.389 -3.518 -11.448 1.00 83.38 131 ASP A N 1
ATOM 1056 C CA . ASP A 1 131 ? -10.612 -3.191 -12.861 1.00 83.38 131 ASP A CA 1
ATOM 1057 C C . ASP A 1 131 ? -11.263 -1.806 -13.059 1.00 83.38 131 ASP A C 1
ATOM 1059 O O . ASP A 1 131 ? -12.017 -1.326 -12.213 1.00 83.38 131 ASP A O 1
ATOM 1063 N N . GLY A 1 132 ? -10.936 -1.149 -14.173 1.00 84.88 132 GLY A N 1
ATOM 1064 C CA . GLY A 1 132 ? -11.441 0.186 -14.512 1.00 84.88 132 GLY A CA 1
ATOM 1065 C C . GLY A 1 132 ? -10.731 1.359 -13.827 1.00 84.88 132 GLY A C 1
ATOM 1066 O O . GLY A 1 132 ? -11.115 2.499 -14.040 1.00 84.88 132 GLY A O 1
ATOM 1067 N N . GLN A 1 133 ? -9.678 1.123 -13.044 1.00 92.50 133 GLN A N 1
ATOM 1068 C CA . GLN A 1 133 ? -8.980 2.177 -12.309 1.00 92.50 133 GLN A CA 1
ATOM 1069 C C . GLN A 1 133 ? -8.175 3.166 -13.179 1.00 92.50 133 GLN A C 1
ATOM 1071 O O . GLN A 1 133 ? -7.573 2.783 -14.188 1.00 92.50 133 GLN A O 1
ATOM 1076 N N . LYS A 1 134 ? -8.012 4.418 -12.715 1.00 94.69 134 LYS A N 1
ATOM 1077 C CA . LYS A 1 134 ? -7.213 5.466 -13.402 1.00 94.69 134 L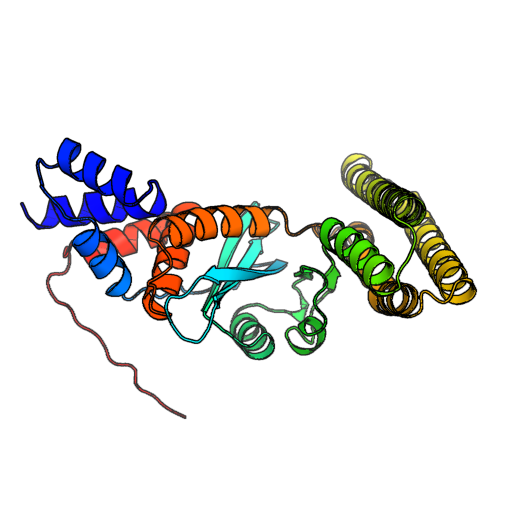YS A CA 1
ATOM 1078 C C . LYS A 1 134 ? -5.757 5.051 -13.662 1.00 94.69 134 LYS A C 1
ATOM 1080 O O . LYS A 1 134 ? -5.138 5.438 -14.660 1.00 94.69 134 LYS A O 1
ATOM 1085 N N . GLY A 1 135 ? -5.182 4.254 -12.760 1.00 93.94 135 GLY A N 1
ATOM 1086 C CA . GLY A 1 135 ? -3.885 3.610 -12.960 1.00 93.94 135 GLY A CA 1
ATOM 1087 C C . GLY A 1 135 ? -3.347 2.900 -11.720 1.00 93.94 135 GLY A C 1
ATOM 1088 O O . GLY A 1 135 ? -3.638 3.289 -10.592 1.00 93.94 135 GLY A O 1
ATOM 1089 N N . ILE A 1 136 ? -2.507 1.878 -11.927 1.00 93.38 136 ILE A N 1
ATOM 1090 C CA . ILE A 1 136 ? -1.932 1.081 -10.833 1.00 93.38 136 ILE A CA 1
ATOM 1091 C C . ILE A 1 136 ? -0.426 1.304 -10.681 1.00 93.38 136 ILE A C 1
ATOM 1093 O O . ILE A 1 136 ? 0.371 0.898 -11.532 1.00 93.38 136 ILE A O 1
ATOM 1097 N N . GLN A 1 137 ? -0.016 1.851 -9.543 1.00 94.19 137 GLN A N 1
ATOM 1098 C CA . GLN A 1 137 ? 1.381 1.959 -9.146 1.00 94.19 137 GLN A CA 1
ATOM 1099 C C . GLN A 1 137 ? 1.789 0.787 -8.254 1.00 94.19 137 GLN A C 1
ATOM 1101 O O . GLN A 1 137 ? 1.223 0.555 -7.186 1.00 94.19 137 GLN A O 1
ATOM 1106 N N . ILE A 1 138 ? 2.870 0.104 -8.623 1.00 93.00 138 ILE A N 1
ATOM 1107 C CA . ILE A 1 138 ? 3.525 -0.815 -7.688 1.00 93.00 138 ILE A CA 1
ATOM 1108 C C . ILE A 1 138 ? 4.399 -0.013 -6.733 1.00 93.00 138 ILE A C 1
ATOM 1110 O O . ILE A 1 138 ? 5.207 0.814 -7.165 1.00 93.00 138 ILE A O 1
ATOM 1114 N N . CYS A 1 139 ? 4.321 -0.312 -5.439 1.00 93.44 139 CYS A N 1
ATOM 1115 C CA . CYS A 1 139 ? 5.243 0.232 -4.458 1.00 93.44 139 CYS A CA 1
ATOM 1116 C C . CYS A 1 139 ? 6.693 -0.065 -4.870 1.00 93.44 139 CYS A C 1
ATOM 1118 O O . CYS A 1 139 ? 7.124 -1.217 -4.966 1.00 93.44 139 CYS A O 1
ATOM 1120 N N . HIS A 1 140 ? 7.484 0.987 -5.082 1.00 94.50 140 HIS A N 1
ATOM 1121 C CA . HIS A 1 140 ? 8.870 0.860 -5.533 1.00 94.50 140 HIS A CA 1
ATOM 1122 C C . HIS A 1 140 ? 9.743 0.044 -4.571 1.00 94.50 140 HIS A C 1
ATOM 1124 O O . HIS A 1 140 ? 10.671 -0.639 -5.012 1.00 94.50 140 HIS A O 1
ATOM 1130 N N . PHE A 1 141 ? 9.458 0.072 -3.266 1.00 92.06 141 PHE A N 1
ATOM 1131 C CA . PHE A 1 141 ? 10.167 -0.772 -2.305 1.00 92.06 141 PHE A CA 1
ATOM 1132 C C . PHE A 1 141 ? 9.829 -2.251 -2.494 1.00 92.06 141 PHE A C 1
ATOM 1134 O O . PHE A 1 141 ? 10.744 -3.079 -2.513 1.00 92.06 141 PHE A O 1
ATOM 1141 N N . HIS A 1 142 ? 8.553 -2.578 -2.697 1.00 91.81 142 HIS A N 1
ATOM 1142 C CA . HIS A 1 142 ? 8.109 -3.946 -2.945 1.00 91.81 142 HIS A CA 1
ATOM 1143 C C . HIS A 1 142 ? 8.572 -4.482 -4.286 1.00 91.81 142 HIS A C 1
ATOM 1145 O O . HIS A 1 142 ? 9.064 -5.605 -4.330 1.00 91.81 142 HIS A O 1
ATOM 1151 N N . ALA A 1 143 ? 8.582 -3.662 -5.338 1.00 92.88 143 ALA A N 1
ATOM 1152 C CA . ALA A 1 143 ? 9.165 -4.054 -6.616 1.00 92.88 143 ALA A CA 1
ATOM 1153 C C . ALA A 1 143 ? 10.627 -4.502 -6.469 1.00 92.88 143 ALA A C 1
ATOM 1155 O O . ALA A 1 143 ? 11.028 -5.542 -6.987 1.00 92.88 143 ALA A O 1
ATOM 1156 N N . VAL A 1 144 ? 11.427 -3.743 -5.713 1.00 94.19 144 VAL A N 1
ATOM 1157 C CA . VAL A 1 144 ? 12.839 -4.061 -5.463 1.00 94.19 144 VAL A CA 1
ATOM 1158 C C . VAL A 1 144 ? 12.996 -5.328 -4.611 1.00 94.19 144 VAL A C 1
ATOM 1160 O O . VAL A 1 144 ? 13.882 -6.137 -4.896 1.00 94.19 144 VAL A O 1
ATOM 1163 N N . LYS A 1 145 ? 12.157 -5.517 -3.580 1.00 93.31 145 LYS A N 1
ATOM 1164 C CA . LYS A 1 145 ? 12.140 -6.741 -2.754 1.00 93.31 145 LYS A CA 1
ATOM 1165 C C . LYS A 1 145 ? 11.747 -7.968 -3.589 1.00 93.31 145 LYS A C 1
ATOM 1167 O O . LYS A 1 145 ? 12.412 -8.996 -3.493 1.00 93.31 145 LYS A O 1
ATOM 1172 N N . TYR A 1 146 ? 10.718 -7.856 -4.428 1.00 93.00 146 TYR A N 1
ATOM 1173 C CA . TYR A 1 146 ? 10.202 -8.966 -5.229 1.00 93.00 146 TYR A CA 1
ATOM 1174 C C . TYR A 1 146 ? 11.185 -9.402 -6.316 1.00 93.00 146 TYR A C 1
ATOM 1176 O O . TYR A 1 146 ? 11.347 -10.593 -6.565 1.00 93.00 146 TYR A O 1
ATOM 1184 N N . VAL A 1 147 ? 11.924 -8.462 -6.910 1.00 93.56 147 VAL A N 1
ATOM 1185 C CA . VAL A 1 147 ? 13.024 -8.804 -7.821 1.00 93.56 147 VAL A CA 1
ATOM 1186 C C . VAL A 1 147 ? 14.147 -9.561 -7.107 1.00 93.56 147 VAL A C 1
ATOM 1188 O O . VAL A 1 147 ? 14.650 -10.547 -7.639 1.00 93.56 147 VAL A O 1
ATOM 1191 N N . ASP A 1 148 ? 14.537 -9.142 -5.899 1.00 95.19 148 ASP A N 1
ATOM 1192 C CA . ASP A 1 148 ? 15.534 -9.876 -5.099 1.00 95.19 148 ASP A CA 1
ATOM 1193 C C . ASP A 1 148 ? 15.040 -11.289 -4.744 1.00 95.19 148 ASP A C 1
ATOM 1195 O O . ASP A 1 148 ? 15.822 -12.239 -4.782 1.00 95.19 148 ASP A O 1
ATOM 1199 N N . TYR A 1 149 ? 13.739 -11.437 -4.463 1.00 94.31 149 TYR A N 1
ATOM 1200 C CA . TYR A 1 149 ? 13.094 -12.734 -4.262 1.00 94.31 149 TYR A CA 1
ATOM 1201 C C . TYR A 1 149 ? 13.128 -13.606 -5.522 1.00 94.31 149 TYR A C 1
ATOM 1203 O O . TYR A 1 149 ? 13.545 -14.756 -5.422 1.00 94.31 149 TYR A O 1
ATOM 1211 N N . CYS A 1 150 ? 12.744 -13.077 -6.692 1.00 94.50 150 CYS A N 1
ATOM 1212 C CA . CYS A 1 150 ? 12.775 -13.826 -7.954 1.00 94.50 150 CYS A CA 1
ATOM 1213 C C . CYS A 1 150 ? 14.185 -14.344 -8.237 1.00 94.50 150 CYS A C 1
ATOM 1215 O O . CYS A 1 150 ? 14.375 -15.540 -8.401 1.00 94.50 150 CYS A O 1
ATOM 1217 N N . LEU A 1 151 ? 15.188 -13.470 -8.152 1.00 95.06 151 LEU A N 1
ATOM 1218 C CA . LEU A 1 151 ? 16.577 -13.871 -8.346 1.00 95.06 151 LEU A CA 1
ATOM 1219 C C . LEU A 1 151 ? 17.056 -14.894 -7.315 1.00 95.06 151 LEU A C 1
ATOM 1221 O O . LEU A 1 151 ? 17.874 -15.744 -7.633 1.00 95.06 151 LEU A O 1
ATOM 1225 N N . TRP A 1 152 ? 16.605 -14.801 -6.062 1.00 96.69 152 TRP A N 1
ATOM 1226 C CA . TRP A 1 152 ? 16.934 -15.807 -5.052 1.00 96.69 152 TRP A CA 1
ATOM 1227 C C . TRP A 1 152 ? 16.296 -17.163 -5.367 1.00 96.69 152 TRP A C 1
ATOM 1229 O O . TRP A 1 152 ? 16.960 -18.179 -5.206 1.00 96.69 152 TRP A O 1
ATOM 1239 N N . LYS A 1 153 ? 15.041 -17.166 -5.832 1.00 95.69 153 LYS A N 1
ATOM 1240 C CA . LYS A 1 153 ? 14.310 -18.357 -6.292 1.00 95.69 153 LYS A CA 1
ATOM 1241 C C . LYS A 1 153 ? 14.969 -19.030 -7.498 1.00 95.69 153 LYS A C 1
ATOM 1243 O O . LYS A 1 153 ? 14.774 -20.222 -7.684 1.00 95.69 153 LYS A O 1
ATOM 1248 N N . GLU A 1 154 ? 15.711 -18.260 -8.285 1.00 95.38 154 GLU A N 1
ATOM 1249 C CA . GLU A 1 154 ? 16.467 -18.687 -9.469 1.00 95.38 154 GLU A CA 1
ATOM 1250 C C . GLU A 1 154 ? 17.964 -18.881 -9.162 1.00 95.38 154 GLU A C 1
ATOM 1252 O O . GLU A 1 154 ? 18.811 -18.739 -10.039 1.00 95.38 154 GLU A O 1
ATOM 1257 N N . ASP A 1 155 ? 18.306 -19.120 -7.891 1.00 95.44 155 ASP A N 1
ATOM 1258 C CA . ASP A 1 155 ? 19.659 -19.441 -7.418 1.00 95.44 155 ASP A CA 1
ATOM 1259 C C . ASP A 1 155 ? 20.748 -18.407 -7.768 1.00 95.44 155 ASP A C 1
ATOM 1261 O O . ASP A 1 155 ? 21.952 -18.685 -7.751 1.00 95.44 155 ASP A O 1
ATOM 1265 N N . ALA A 1 156 ? 20.361 -17.152 -8.012 1.00 95.06 156 ALA A N 1
ATOM 1266 C CA . ALA A 1 156 ? 21.311 -16.110 -8.360 1.00 95.06 156 ALA A CA 1
ATOM 1267 C C . ALA A 1 156 ? 22.277 -15.807 -7.189 1.00 95.06 156 ALA A C 1
ATOM 1269 O O . ALA A 1 156 ? 21.848 -15.595 -6.037 1.00 95.06 156 ALA A O 1
ATOM 1270 N N . PRO A 1 157 ? 23.590 -15.647 -7.459 1.00 93.94 157 PRO A N 1
ATOM 1271 C CA . PRO A 1 157 ? 24.578 -15.374 -6.422 1.00 93.94 157 PRO A CA 1
ATOM 1272 C C . PRO A 1 157 ? 24.252 -14.120 -5.601 1.00 93.94 157 PRO A C 1
ATOM 1274 O O . PRO A 1 157 ? 23.900 -13.066 -6.136 1.00 93.94 157 PRO A O 1
ATOM 1277 N N . LYS A 1 158 ? 24.461 -14.173 -4.279 1.00 94.75 158 LYS A N 1
ATOM 1278 C CA . LYS A 1 158 ? 24.159 -13.063 -3.347 1.00 94.75 158 LYS A CA 1
ATOM 1279 C C . LYS A 1 158 ? 24.753 -11.714 -3.781 1.00 94.75 158 LYS A C 1
ATOM 1281 O O . LYS A 1 158 ? 24.101 -10.678 -3.640 1.00 94.75 158 LYS A O 1
ATOM 1286 N N . ASN A 1 159 ? 25.982 -11.705 -4.302 1.00 93.94 159 ASN A N 1
ATOM 1287 C CA . ASN A 1 159 ? 26.642 -10.481 -4.775 1.00 93.94 159 ASN A CA 1
ATOM 1288 C C . ASN A 1 159 ? 25.984 -9.919 -6.041 1.00 93.94 159 ASN A C 1
ATOM 1290 O O . ASN A 1 159 ? 25.820 -8.702 -6.157 1.00 93.94 159 ASN A O 1
ATOM 1294 N N . PHE A 1 160 ? 25.548 -10.798 -6.943 1.00 91.00 160 PHE A N 1
ATOM 1295 C CA . PHE A 1 160 ? 24.794 -10.419 -8.131 1.00 91.00 160 PHE A CA 1
ATOM 1296 C C . PHE A 1 160 ? 23.443 -9.809 -7.744 1.00 91.00 160 PHE A C 1
ATOM 1298 O O . PHE A 1 160 ? 23.157 -8.674 -8.126 1.00 91.00 160 PHE A O 1
ATOM 1305 N N . ARG A 1 161 ? 22.682 -10.482 -6.871 1.00 94.56 161 ARG A N 1
ATOM 1306 C CA . ARG A 1 161 ? 21.402 -9.978 -6.344 1.00 94.56 161 ARG A CA 1
ATOM 1307 C C . ARG A 1 161 ? 21.530 -8.602 -5.702 1.00 94.56 161 ARG A C 1
ATOM 1309 O O . ARG A 1 161 ? 20.786 -7.682 -6.034 1.00 94.56 161 ARG A O 1
ATOM 1316 N N . LYS A 1 162 ? 22.542 -8.403 -4.847 1.00 94.50 162 LYS A N 1
ATOM 1317 C CA . LYS A 1 162 ? 22.840 -7.090 -4.243 1.00 94.50 162 LYS A CA 1
ATOM 1318 C C . LYS A 1 162 ? 23.103 -6.006 -5.293 1.00 94.50 162 LYS A C 1
ATOM 1320 O O . LYS A 1 162 ? 22.625 -4.883 -5.122 1.00 94.50 162 LYS A O 1
ATOM 1325 N N . LYS A 1 163 ? 23.875 -6.315 -6.343 1.00 91.75 163 LYS A N 1
ATOM 1326 C CA . LYS A 1 163 ? 24.205 -5.371 -7.423 1.00 91.75 163 LYS A CA 1
ATOM 1327 C C . LYS A 1 163 ? 22.954 -4.983 -8.205 1.00 91.75 163 LYS A C 1
ATOM 1329 O O . LYS A 1 163 ? 22.668 -3.797 -8.335 1.00 91.75 163 LYS A O 1
ATOM 1334 N N . VAL A 1 164 ? 22.192 -5.977 -8.646 1.00 90.00 164 VAL A N 1
ATOM 1335 C CA . VAL A 1 164 ? 20.904 -5.817 -9.326 1.00 90.00 164 VAL A CA 1
ATOM 1336 C C . VAL A 1 164 ? 19.965 -4.934 -8.499 1.00 90.00 164 VAL A C 1
ATOM 1338 O O . VAL A 1 164 ? 19.521 -3.888 -8.971 1.00 90.00 164 VAL A O 1
ATOM 1341 N N . ARG A 1 165 ? 19.714 -5.308 -7.241 1.00 92.81 165 ARG A N 1
ATOM 1342 C CA . ARG A 1 165 ? 18.817 -4.585 -6.334 1.00 92.81 165 ARG A CA 1
ATOM 1343 C C . ARG A 1 165 ? 19.214 -3.118 -6.176 1.00 92.81 165 ARG A C 1
ATOM 1345 O O . ARG A 1 165 ? 18.358 -2.238 -6.160 1.00 92.81 165 ARG A O 1
ATOM 1352 N N . ARG A 1 166 ? 20.520 -2.844 -6.064 1.00 93.50 166 ARG A N 1
ATOM 1353 C CA . ARG A 1 166 ? 21.059 -1.481 -5.952 1.00 93.50 166 ARG A CA 1
ATOM 1354 C C . ARG A 1 166 ? 20.810 -0.667 -7.218 1.00 93.50 166 ARG A C 1
ATOM 1356 O O . ARG A 1 166 ? 20.427 0.491 -7.098 1.00 93.50 166 ARG A O 1
ATOM 1363 N N . ILE A 1 167 ? 21.016 -1.263 -8.393 1.00 91.31 167 ILE A N 1
ATOM 1364 C CA . ILE A 1 167 ? 20.775 -0.598 -9.678 1.00 91.31 167 ILE A CA 1
ATOM 1365 C C . ILE A 1 167 ? 19.296 -0.229 -9.791 1.00 91.31 167 ILE A C 1
ATOM 1367 O O . ILE A 1 167 ? 18.993 0.952 -9.919 1.00 91.31 167 ILE A O 1
ATOM 1371 N N . LEU A 1 168 ? 18.382 -1.195 -9.649 1.00 92.12 168 LEU A N 1
ATOM 1372 C CA . LEU A 1 168 ? 16.944 -0.932 -9.763 1.00 92.12 168 LEU A CA 1
ATOM 1373 C C . LEU A 1 168 ? 16.484 0.133 -8.758 1.00 92.12 168 LEU A C 1
ATOM 1375 O O . LEU A 1 168 ? 15.844 1.109 -9.141 1.00 92.12 168 LEU A O 1
ATOM 1379 N N . LYS A 1 169 ? 16.887 0.003 -7.486 1.00 94.38 169 LYS A N 1
ATOM 1380 C CA . LYS A 1 169 ? 16.580 0.996 -6.448 1.00 94.38 169 LYS A CA 1
ATOM 1381 C C . LYS A 1 169 ? 17.090 2.390 -6.818 1.00 94.38 169 LYS A C 1
ATOM 1383 O O . LYS A 1 169 ? 16.3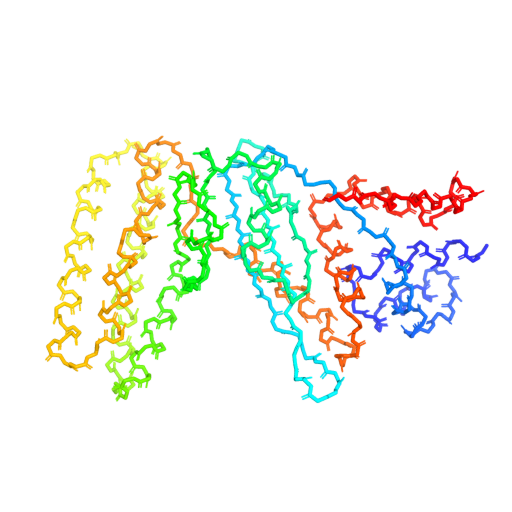44 3.351 -6.683 1.00 94.38 169 LYS A O 1
ATOM 1388 N N . SER A 1 170 ? 18.338 2.504 -7.274 1.00 93.62 170 SER A N 1
ATOM 1389 C CA . SER A 1 170 ? 18.931 3.789 -7.663 1.00 93.62 170 SER A CA 1
ATOM 1390 C C . SER A 1 170 ? 18.165 4.433 -8.814 1.00 93.62 170 SER A C 1
ATOM 1392 O O . SER A 1 170 ? 17.894 5.627 -8.758 1.00 93.62 170 SER A O 1
ATOM 1394 N N . ARG A 1 171 ? 17.771 3.652 -9.823 1.00 91.38 171 ARG A N 1
ATOM 1395 C CA . ARG A 1 171 ? 17.015 4.160 -10.971 1.00 91.38 171 ARG A CA 1
ATOM 1396 C C . ARG A 1 171 ? 15.617 4.627 -10.558 1.00 91.38 171 ARG A C 1
ATOM 1398 O O . ARG A 1 171 ? 15.217 5.727 -10.922 1.00 91.38 171 ARG A O 1
ATOM 1405 N N . LEU A 1 172 ? 14.910 3.843 -9.741 1.00 93.88 172 LEU A N 1
ATOM 1406 C CA . LEU A 1 172 ? 13.607 4.237 -9.192 1.00 93.88 172 LEU A CA 1
ATOM 1407 C C . LEU A 1 172 ? 13.717 5.511 -8.342 1.00 93.88 172 LEU A C 1
ATOM 1409 O O . LEU A 1 172 ? 12.856 6.378 -8.424 1.00 93.88 172 LEU A O 1
ATOM 1413 N N . GLN A 1 173 ? 14.783 5.662 -7.551 1.00 93.38 173 GLN A N 1
ATOM 1414 C CA . GLN A 1 173 ? 15.036 6.880 -6.772 1.00 93.38 173 GLN A CA 1
ATOM 1415 C C . GLN A 1 173 ? 15.315 8.101 -7.655 1.00 93.38 173 GLN A C 1
ATOM 1417 O O . GLN A 1 173 ? 14.860 9.195 -7.331 1.00 93.38 173 GLN A O 1
ATOM 1422 N N . THR A 1 174 ? 16.026 7.932 -8.773 1.00 91.00 174 THR A N 1
ATOM 1423 C CA . THR A 1 174 ? 16.200 9.006 -9.759 1.00 91.00 174 THR A CA 1
ATOM 1424 C C . THR A 1 174 ? 14.845 9.483 -10.278 1.00 91.00 174 THR A C 1
ATOM 1426 O O . THR A 1 174 ? 14.586 10.683 -10.240 1.00 91.00 174 THR A O 1
ATOM 1429 N N . LEU A 1 175 ? 13.958 8.559 -10.663 1.00 91.81 175 LEU A N 1
ATOM 1430 C CA . LEU A 1 175 ? 12.605 8.892 -11.115 1.00 91.81 175 LEU A CA 1
ATOM 1431 C C . LEU A 1 175 ? 11.801 9.626 -10.029 1.00 91.81 175 LEU A C 1
ATOM 1433 O O . LEU A 1 175 ? 11.212 10.668 -10.291 1.00 91.81 175 LEU A O 1
ATOM 1437 N N . GLN A 1 176 ? 11.847 9.146 -8.783 1.00 92.50 176 GLN A N 1
ATOM 1438 C CA . GLN A 1 176 ? 11.185 9.794 -7.641 1.00 92.50 176 GLN A CA 1
ATOM 1439 C C . GLN A 1 176 ? 11.670 11.229 -7.416 1.00 92.50 176 GLN A C 1
ATOM 1441 O O . GLN A 1 176 ? 10.874 12.123 -7.136 1.00 92.50 176 GLN A O 1
ATOM 1446 N N . ASN A 1 177 ? 12.981 11.455 -7.504 1.00 90.69 177 ASN A N 1
ATOM 1447 C CA . ASN A 1 177 ? 13.564 12.778 -7.311 1.00 90.69 177 ASN A CA 1
ATOM 1448 C C . ASN A 1 177 ? 13.191 13.735 -8.444 1.00 90.69 177 ASN A C 1
ATOM 1450 O O . ASN A 1 177 ? 13.016 14.921 -8.182 1.00 90.69 177 ASN A O 1
ATOM 1454 N N . LEU A 1 178 ? 13.050 13.224 -9.669 1.00 88.00 178 LEU A N 1
ATOM 1455 C CA . LEU A 1 178 ? 12.572 14.004 -10.806 1.00 88.00 178 LEU A CA 1
ATOM 1456 C C . LEU A 1 178 ? 11.110 14.404 -10.632 1.00 88.00 178 LEU A C 1
ATOM 1458 O O . LEU A 1 178 ? 10.818 15.581 -10.769 1.00 88.00 178 LEU A O 1
ATOM 1462 N N . VAL A 1 179 ? 10.233 13.485 -10.218 1.00 90.88 179 VAL A N 1
ATOM 1463 C CA . VAL A 1 179 ? 8.834 13.814 -9.885 1.00 90.88 179 VAL A CA 1
ATOM 1464 C C . VAL A 1 179 ? 8.769 14.880 -8.788 1.00 90.88 179 VAL A C 1
ATOM 1466 O O . VAL A 1 179 ? 8.107 15.897 -8.927 1.00 90.88 179 VAL A O 1
ATOM 1469 N N . LYS A 1 180 ? 9.535 14.731 -7.702 1.00 89.19 180 LYS A N 1
ATOM 1470 C CA . LYS A 1 180 ? 9.612 15.769 -6.653 1.00 89.19 180 LYS A CA 1
ATOM 1471 C C . LYS A 1 180 ? 10.161 17.107 -7.151 1.00 89.19 180 LYS A C 1
ATOM 1473 O O . LYS A 1 180 ? 9.996 18.120 -6.477 1.00 89.19 180 LYS A O 1
ATOM 1478 N N . LYS A 1 181 ? 10.931 17.102 -8.237 1.00 86.62 181 LYS A N 1
ATOM 1479 C CA . LYS A 1 181 ? 11.472 18.313 -8.846 1.00 86.62 181 LYS A CA 1
ATOM 1480 C C . LYS A 1 181 ? 10.446 18.949 -9.781 1.00 86.62 181 LYS A C 1
ATOM 1482 O O . LYS A 1 181 ? 10.297 20.158 -9.713 1.00 86.62 181 LYS A O 1
ATOM 1487 N N . SER A 1 182 ? 9.707 18.166 -10.570 1.00 85.38 182 SER A N 1
ATOM 1488 C CA . SER A 1 182 ? 8.646 18.693 -11.439 1.00 85.38 182 SER A CA 1
ATOM 1489 C C . SER A 1 182 ? 7.571 19.415 -10.628 1.00 85.38 182 SER A C 1
ATOM 1491 O O . SER A 1 182 ? 7.183 20.509 -11.001 1.00 85.38 182 SER A O 1
ATOM 1493 N N . TRP A 1 183 ? 7.205 18.886 -9.456 1.00 83.06 183 TRP A N 1
ATOM 1494 C CA . TRP A 1 183 ? 6.286 19.560 -8.527 1.00 83.06 183 TRP A CA 1
ATOM 1495 C C . TRP A 1 183 ? 6.810 20.871 -7.923 1.00 83.06 183 TRP A C 1
ATOM 1497 O O . TRP A 1 183 ? 6.022 21.645 -7.398 1.00 83.06 183 TRP A O 1
ATOM 1507 N N . ARG A 1 184 ? 8.129 21.098 -7.913 1.00 83.00 184 ARG A N 1
ATOM 1508 C CA . ARG A 1 184 ? 8.740 22.302 -7.319 1.00 83.00 184 ARG A CA 1
ATOM 1509 C C . ARG A 1 184 ? 9.107 23.359 -8.349 1.00 83.00 184 ARG A C 1
ATOM 1511 O O . ARG A 1 184 ? 9.005 24.540 -8.050 1.00 83.00 184 ARG A O 1
ATOM 1518 N N . ASP A 1 185 ? 9.568 22.916 -9.514 1.00 77.69 185 ASP A N 1
ATOM 1519 C CA . ASP A 1 185 ? 10.217 23.770 -10.506 1.00 77.69 185 ASP A CA 1
ATOM 1520 C C . ASP A 1 185 ? 9.404 23.871 -11.816 1.00 77.69 185 ASP A C 1
ATOM 1522 O O . ASP A 1 185 ? 9.888 24.480 -12.762 1.00 77.69 185 ASP A O 1
ATOM 1526 N N . GLU A 1 186 ? 8.232 23.222 -11.914 1.00 64.19 186 GLU A N 1
ATOM 1527 C CA . GLU A 1 186 ? 7.339 23.189 -13.099 1.00 64.19 186 GLU A CA 1
ATOM 1528 C C . GLU A 1 186 ? 7.994 22.679 -14.406 1.00 64.19 186 GLU A C 1
ATOM 1530 O O . GLU A 1 186 ? 7.461 22.827 -15.502 1.00 64.19 186 GLU A O 1
ATOM 1535 N N . VAL A 1 187 ? 9.156 22.017 -14.321 1.00 64.25 187 VAL A N 1
ATOM 1536 C CA . VAL A 1 187 ? 9.867 21.481 -15.497 1.00 64.25 187 VAL A CA 1
ATOM 1537 C C . VAL A 1 187 ? 9.359 20.077 -15.853 1.00 64.25 187 VAL A C 1
ATOM 1539 O O . VAL A 1 187 ? 9.793 19.087 -15.252 1.00 64.25 187 VAL A O 1
ATOM 1542 N N . THR A 1 188 ? 8.482 19.982 -16.855 1.00 66.88 188 THR A N 1
ATOM 1543 C CA . THR A 1 188 ? 7.814 18.737 -17.292 1.00 66.88 188 THR A CA 1
ATOM 1544 C C . THR A 1 188 ? 8.529 17.998 -18.430 1.00 66.88 188 THR A C 1
ATOM 1546 O O . THR A 1 188 ? 8.620 16.773 -18.373 1.00 66.88 188 THR A O 1
ATOM 1549 N N . GLU A 1 189 ? 9.140 18.694 -19.397 1.00 71.75 189 GLU A N 1
ATOM 1550 C CA . GLU A 1 189 ? 9.814 18.064 -20.559 1.00 71.75 189 GLU A CA 1
ATOM 1551 C C . GLU A 1 189 ? 10.900 17.059 -20.136 1.00 71.75 189 GLU A C 1
ATOM 1553 O O . GLU A 1 189 ? 10.984 15.930 -20.618 1.00 71.75 189 GLU A O 1
ATOM 1558 N N . ARG A 1 190 ? 11.688 17.419 -19.116 1.00 80.75 190 ARG A N 1
ATOM 1559 C CA . ARG A 1 190 ? 12.723 16.537 -18.562 1.00 80.75 190 ARG A CA 1
ATOM 1560 C C . ARG A 1 190 ? 12.142 15.269 -17.928 1.00 80.75 190 ARG A C 1
ATOM 1562 O O . ARG A 1 190 ? 12.862 14.281 -17.800 1.00 80.75 190 ARG A O 1
ATOM 1569 N N . LEU A 1 191 ? 10.894 15.286 -17.463 1.00 87.12 191 LEU A N 1
ATOM 1570 C CA . LEU A 1 191 ? 10.255 14.115 -16.867 1.00 87.12 191 LEU A CA 1
ATOM 1571 C C . LEU A 1 191 ? 9.813 13.121 -17.948 1.00 87.12 191 LEU A C 1
ATOM 1573 O O . LEU A 1 191 ? 10.013 11.920 -17.760 1.00 87.12 191 LEU A O 1
ATOM 1577 N N . GLU A 1 192 ? 9.305 13.601 -19.086 1.00 89.44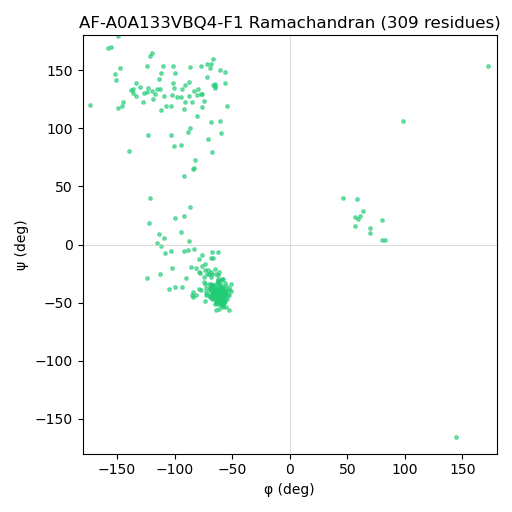 192 GLU A N 1
ATOM 1578 C CA . GLU A 1 192 ? 8.918 12.761 -20.229 1.00 89.44 192 GLU A CA 1
ATOM 1579 C C . GLU A 1 192 ? 10.104 11.963 -20.779 1.00 89.44 192 GLU A C 1
ATOM 1581 O O . GLU A 1 192 ? 10.056 10.727 -20.822 1.00 89.44 192 GLU A O 1
ATOM 1586 N N . ASP A 1 193 ? 11.212 12.647 -21.080 1.00 88.12 193 ASP A N 1
ATOM 1587 C CA . ASP A 1 193 ? 12.449 12.018 -21.558 1.00 88.12 193 ASP A CA 1
ATOM 1588 C C . ASP A 1 193 ? 12.960 10.952 -20.584 1.00 88.12 193 ASP A C 1
ATOM 1590 O O . ASP A 1 193 ? 13.427 9.876 -20.969 1.00 88.12 193 ASP A O 1
ATOM 1594 N N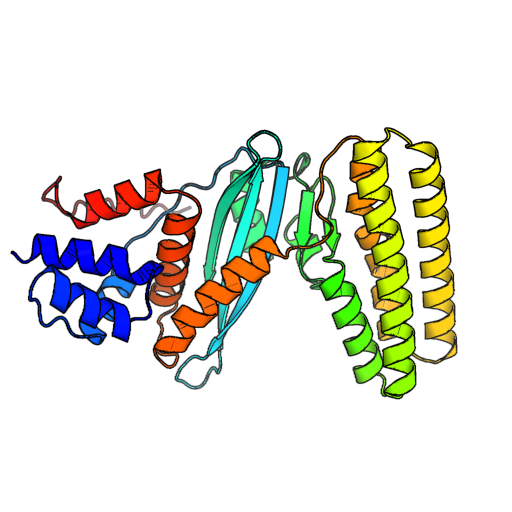 . GLN A 1 194 ? 12.865 11.232 -19.284 1.00 87.56 194 GLN A N 1
ATOM 1595 C CA . GLN A 1 194 ? 13.346 10.326 -18.247 1.00 87.56 194 GLN A CA 1
ATOM 1596 C C . GLN A 1 194 ? 12.432 9.116 -18.058 1.00 87.56 194 GLN A C 1
ATOM 1598 O O . GLN A 1 194 ? 12.935 8.026 -17.776 1.00 87.56 194 GLN A O 1
ATOM 1603 N N . ILE A 1 195 ? 11.119 9.261 -18.256 1.00 92.75 195 ILE A N 1
ATOM 1604 C CA . ILE A 1 195 ? 10.190 8.126 -18.319 1.00 92.75 195 ILE A CA 1
ATOM 1605 C C . ILE A 1 195 ? 10.541 7.236 -19.517 1.00 92.75 195 ILE A C 1
ATOM 1607 O O . ILE A 1 195 ? 10.627 6.015 -19.355 1.00 92.75 195 ILE A O 1
ATOM 1611 N N . GLY A 1 196 ? 10.786 7.830 -20.691 1.00 93.19 196 GLY A N 1
ATOM 1612 C CA . GLY A 1 196 ? 11.213 7.114 -21.896 1.00 93.19 196 GLY A CA 1
ATOM 1613 C C . GLY A 1 196 ? 12.509 6.334 -21.669 1.00 93.19 196 GLY A C 1
ATOM 1614 O O . GLY A 1 196 ? 12.540 5.109 -21.810 1.00 93.19 196 GLY A O 1
ATOM 1615 N N . TRP A 1 197 ? 13.547 7.018 -21.189 1.00 92.94 197 TRP A N 1
ATOM 1616 C CA . TRP A 1 197 ? 14.833 6.404 -20.866 1.00 92.94 197 TRP A CA 1
ATOM 1617 C C . TRP A 1 197 ? 14.719 5.290 -19.814 1.00 92.94 197 TRP A C 1
ATOM 1619 O O . TRP A 1 197 ? 15.346 4.236 -19.944 1.00 92.94 197 TRP A O 1
ATOM 1629 N N . PHE A 1 198 ? 13.912 5.487 -18.764 1.00 92.94 198 PHE A N 1
ATOM 1630 C CA . PHE A 1 198 ? 13.721 4.475 -17.724 1.00 92.94 198 PHE A CA 1
ATOM 1631 C C . PHE A 1 198 ? 13.006 3.236 -18.272 1.00 92.94 198 PHE A C 1
ATOM 1633 O O . PHE A 1 198 ? 13.391 2.113 -17.939 1.00 92.94 198 PHE A O 1
ATOM 1640 N N . ARG A 1 199 ? 12.009 3.418 -19.148 1.00 94.62 199 ARG A N 1
ATOM 1641 C CA . ARG A 1 199 ? 11.329 2.314 -19.838 1.00 94.62 199 ARG A CA 1
ATOM 1642 C C . ARG A 1 199 ? 12.317 1.485 -20.662 1.00 94.62 199 ARG A C 1
ATOM 1644 O O . ARG A 1 199 ? 12.301 0.258 -20.562 1.00 94.62 199 ARG A O 1
ATOM 1651 N N . GLU A 1 200 ? 13.194 2.131 -21.427 1.00 94.31 200 GLU A N 1
ATOM 1652 C CA . GLU A 1 200 ? 14.248 1.439 -22.178 1.00 94.31 200 GLU A CA 1
ATOM 1653 C C . GLU A 1 200 ? 15.238 0.719 -21.262 1.00 94.31 200 GLU A C 1
ATOM 1655 O O . GLU A 1 200 ? 15.629 -0.417 -21.534 1.00 94.31 200 GLU A O 1
ATOM 1660 N N . GLU A 1 201 ? 15.636 1.347 -20.151 1.00 91.94 201 GLU A N 1
ATOM 1661 C CA . GLU A 1 201 ? 16.554 0.722 -19.201 1.00 91.94 201 GLU A CA 1
ATOM 1662 C C . GLU A 1 201 ? 15.946 -0.534 -18.574 1.00 91.94 201 GLU A C 1
ATOM 1664 O O . GLU A 1 201 ? 16.658 -1.529 -18.448 1.00 91.94 201 GLU A O 1
ATOM 1669 N N . LEU A 1 202 ? 14.647 -0.534 -18.244 1.00 92.94 202 LEU A N 1
ATOM 1670 C CA . LEU A 1 202 ? 13.937 -1.745 -17.819 1.00 92.94 202 LEU A CA 1
ATOM 1671 C C . LEU A 1 202 ? 13.933 -2.815 -18.918 1.00 92.94 202 LEU A C 1
ATOM 1673 O O . LEU A 1 202 ? 14.140 -3.986 -18.606 1.00 92.94 202 LEU A O 1
ATOM 1677 N N . GLY A 1 203 ? 13.747 -2.430 -20.186 1.00 93.12 203 GLY A N 1
ATOM 1678 C CA . GLY A 1 203 ? 13.831 -3.339 -21.337 1.00 93.12 203 GLY A CA 1
ATOM 1679 C C . GLY A 1 203 ? 15.194 -4.029 -21.432 1.00 93.12 203 GLY A C 1
ATOM 1680 O O . GLY A 1 203 ? 15.276 -5.255 -21.371 1.00 93.12 203 GLY A O 1
ATOM 1681 N N . ARG A 1 204 ? 16.280 -3.245 -21.414 1.00 92.19 204 ARG A N 1
ATOM 1682 C CA . ARG A 1 204 ? 17.658 -3.771 -21.371 1.00 92.19 204 ARG A CA 1
ATOM 1683 C C . ARG A 1 204 ? 17.910 -4.655 -20.151 1.00 92.19 204 ARG A C 1
ATOM 1685 O O . ARG A 1 204 ? 18.782 -5.522 -20.168 1.00 92.19 204 ARG A O 1
ATOM 1692 N N . TRP A 1 205 ? 17.217 -4.394 -19.048 1.00 89.06 205 TRP A N 1
ATOM 1693 C CA . TRP A 1 205 ? 17.330 -5.183 -17.828 1.00 89.06 205 TRP A CA 1
ATOM 1694 C C . TRP A 1 205 ? 16.671 -6.553 -17.954 1.00 89.06 205 TRP A C 1
ATOM 1696 O O . TRP A 1 205 ? 17.244 -7.543 -17.506 1.00 89.06 205 TRP A O 1
ATOM 1706 N N . VAL A 1 206 ? 15.500 -6.597 -18.588 1.00 92.44 206 VAL A N 1
ATOM 1707 C CA . VAL A 1 206 ? 14.780 -7.828 -18.919 1.00 92.44 206 VAL A CA 1
ATOM 1708 C C . VAL A 1 206 ? 15.643 -8.708 -19.827 1.00 92.44 206 VAL A C 1
ATOM 1710 O O . VAL A 1 206 ? 15.908 -9.849 -19.467 1.00 92.44 206 VAL A O 1
ATOM 1713 N N . GLU A 1 207 ? 16.200 -8.163 -20.910 1.00 93.81 207 GLU A N 1
ATOM 1714 C CA . GLU A 1 207 ? 17.102 -8.896 -21.821 1.00 93.81 207 GLU A CA 1
ATOM 1715 C C . GLU A 1 207 ? 18.349 -9.445 -21.098 1.00 93.81 207 GLU A C 1
ATOM 1717 O O . GLU A 1 207 ? 18.768 -10.593 -21.280 1.00 93.81 207 GLU A O 1
ATOM 1722 N N . ARG A 1 208 ? 18.943 -8.639 -20.205 1.00 89.69 208 ARG A N 1
ATOM 1723 C CA . ARG A 1 208 ? 20.094 -9.041 -19.375 1.00 89.69 208 ARG A CA 1
ATOM 1724 C C . ARG A 1 208 ? 19.768 -10.121 -18.340 1.00 89.69 208 ARG A C 1
ATOM 1726 O O . ARG A 1 208 ? 20.700 -10.777 -17.867 1.00 89.69 208 ARG A O 1
ATOM 1733 N N . ALA A 1 209 ? 18.510 -10.227 -17.924 1.00 90.75 209 ALA A N 1
ATOM 1734 C CA . ALA A 1 209 ? 18.034 -11.266 -17.020 1.00 90.75 209 ALA A CA 1
ATOM 1735 C C . ALA A 1 209 ? 17.762 -12.563 -17.795 1.00 90.75 209 ALA A C 1
ATOM 1737 O O . ALA A 1 209 ? 18.214 -13.618 -17.367 1.00 90.75 209 ALA A O 1
ATOM 1738 N N . GLU A 1 210 ? 17.126 -12.480 -18.966 1.00 92.50 210 GLU A N 1
ATOM 1739 C CA . GLU A 1 210 ? 16.849 -13.644 -19.825 1.00 92.50 210 GLU A CA 1
ATOM 1740 C C . GLU A 1 210 ? 18.118 -14.308 -20.347 1.00 92.50 210 GLU A C 1
ATOM 1742 O O . GLU A 1 210 ? 18.244 -15.520 -20.261 1.00 92.50 210 GLU A O 1
ATOM 1747 N N . SER A 1 211 ? 19.105 -13.523 -20.784 1.00 92.62 211 SER A N 1
ATOM 1748 C CA . SER A 1 211 ? 20.425 -14.040 -21.201 1.00 92.62 211 SER A CA 1
ATOM 1749 C C . SER A 1 211 ? 21.224 -14.742 -20.091 1.00 92.62 211 SER A C 1
ATOM 1751 O O . SER A 1 211 ? 22.305 -15.264 -20.352 1.00 92.62 211 SER A O 1
ATOM 1753 N N . ARG A 1 212 ? 20.738 -14.712 -18.845 1.00 90.75 212 ARG A N 1
ATOM 1754 C CA . ARG A 1 212 ? 21.333 -15.375 -17.677 1.00 90.75 212 ARG A CA 1
ATOM 1755 C C . ARG A 1 212 ? 20.366 -16.354 -17.006 1.00 90.75 212 ARG A C 1
ATOM 1757 O O . ARG A 1 212 ? 20.553 -16.655 -15.833 1.00 90.75 212 ARG A O 1
ATOM 1764 N N . ASP A 1 213 ? 19.322 -16.773 -17.719 1.00 93.00 213 ASP A N 1
ATOM 1765 C CA . ASP A 1 213 ? 18.305 -17.722 -17.252 1.00 93.00 213 ASP A CA 1
ATOM 1766 C C . ASP A 1 213 ? 17.500 -17.260 -16.019 1.00 93.00 213 ASP A C 1
ATOM 1768 O O . ASP A 1 213 ? 16.906 -18.062 -15.305 1.00 93.00 213 ASP A O 1
ATOM 1772 N N . PHE A 1 214 ? 17.403 -15.943 -15.789 1.00 94.69 214 PHE A N 1
ATOM 1773 C CA . PHE A 1 214 ? 16.562 -15.350 -14.739 1.00 94.69 214 PHE A CA 1
ATOM 1774 C C . PHE A 1 214 ? 15.160 -14.996 -15.268 1.00 94.69 214 PHE A C 1
ATOM 1776 O O . PHE A 1 214 ? 14.733 -13.831 -15.277 1.00 94.69 214 PHE A O 1
ATOM 1783 N N . THR A 1 215 ? 14.449 -16.005 -15.775 1.00 94.19 215 THR A N 1
ATOM 1784 C CA . THR A 1 215 ? 13.139 -15.890 -16.432 1.00 94.19 215 THR A CA 1
ATOM 1785 C C . THR A 1 215 ? 12.035 -15.308 -15.539 1.00 94.19 215 THR A C 1
ATOM 1787 O O . THR A 1 215 ? 11.259 -14.472 -16.002 1.00 94.19 215 THR A O 1
ATOM 1790 N N . MET A 1 216 ? 11.928 -15.699 -14.267 1.00 94.12 216 MET A N 1
ATOM 1791 C CA . MET A 1 216 ? 10.976 -15.142 -13.297 1.00 94.12 216 MET A CA 1
ATOM 1792 C C . MET A 1 216 ? 11.209 -13.648 -13.104 1.00 94.12 216 MET A C 1
ATOM 1794 O O . MET A 1 216 ? 10.257 -12.865 -13.143 1.00 94.12 216 MET A O 1
ATOM 1798 N N . THR A 1 217 ? 12.471 -13.251 -12.932 1.00 93.00 217 THR A N 1
ATOM 1799 C CA . THR A 1 217 ? 12.851 -11.846 -12.772 1.00 93.00 217 THR A CA 1
ATOM 1800 C C . THR A 1 217 ? 12.503 -11.037 -14.022 1.00 93.00 217 THR A C 1
ATOM 1802 O O . THR A 1 217 ? 11.850 -9.993 -13.927 1.00 93.00 217 THR A O 1
ATOM 1805 N N . ALA A 1 218 ? 12.875 -11.544 -15.199 1.00 94.44 218 ALA A N 1
ATOM 1806 C CA . ALA A 1 218 ? 12.560 -10.934 -16.486 1.00 94.44 218 ALA A CA 1
ATOM 1807 C C . ALA A 1 218 ? 11.046 -10.797 -16.707 1.00 94.44 218 ALA A C 1
ATOM 1809 O O . ALA A 1 218 ? 10.555 -9.710 -17.019 1.00 94.44 218 ALA A O 1
ATOM 1810 N N . LYS A 1 219 ? 10.285 -11.875 -16.474 1.00 94.44 219 LYS A N 1
ATOM 1811 C CA . LYS A 1 219 ? 8.821 -11.908 -16.595 1.00 94.44 219 LYS A CA 1
ATOM 1812 C C . LYS A 1 219 ? 8.161 -10.897 -15.666 1.00 94.44 219 LYS A C 1
ATOM 1814 O O . LYS A 1 219 ? 7.259 -10.180 -16.096 1.00 94.44 219 LYS A O 1
ATOM 1819 N N . TYR A 1 220 ? 8.616 -10.816 -14.417 1.00 92.69 220 TYR A N 1
ATOM 1820 C CA . TYR A 1 220 ? 8.094 -9.866 -13.443 1.00 92.69 220 TYR A CA 1
ATOM 1821 C C . TYR A 1 220 ? 8.323 -8.413 -13.882 1.00 92.69 220 TYR A C 1
ATOM 1823 O O . TYR A 1 220 ? 7.369 -7.635 -13.922 1.00 92.69 220 TYR A O 1
ATOM 1831 N N . VAL A 1 221 ? 9.556 -8.049 -14.252 1.00 93.00 221 VAL A N 1
ATOM 1832 C CA . VAL A 1 221 ? 9.880 -6.677 -14.680 1.00 93.00 221 VAL A CA 1
ATOM 1833 C C . VAL A 1 221 ? 9.149 -6.324 -15.972 1.00 93.00 221 VAL A C 1
ATOM 1835 O O . VAL A 1 221 ? 8.557 -5.252 -16.057 1.00 93.00 221 VAL A O 1
ATOM 1838 N N . ARG A 1 222 ? 9.112 -7.235 -16.952 1.00 94.31 222 ARG A N 1
ATOM 1839 C CA . ARG A 1 222 ? 8.386 -7.040 -18.213 1.00 94.31 222 ARG A CA 1
ATOM 1840 C C . ARG A 1 222 ? 6.900 -6.779 -17.975 1.00 94.31 222 ARG A C 1
ATOM 1842 O O . ARG A 1 222 ? 6.381 -5.794 -18.494 1.00 94.31 222 ARG A O 1
ATOM 1849 N N . LYS A 1 223 ? 6.236 -7.630 -17.180 1.00 91.81 223 LYS A N 1
ATOM 1850 C CA . LYS A 1 223 ? 4.797 -7.517 -16.874 1.00 91.81 223 LYS A CA 1
ATOM 1851 C C . LYS A 1 223 ? 4.463 -6.185 -16.197 1.00 91.81 223 LYS A C 1
ATOM 1853 O O . LYS A 1 223 ? 3.397 -5.630 -16.429 1.00 91.81 223 LYS A O 1
ATOM 1858 N N . ASN A 1 224 ? 5.366 -5.681 -15.361 1.00 91.94 224 ASN A N 1
ATOM 1859 C CA . ASN A 1 224 ? 5.089 -4.568 -14.459 1.00 91.94 224 ASN A CA 1
ATOM 1860 C C . ASN A 1 224 ? 5.787 -3.253 -14.835 1.00 91.94 224 ASN A C 1
ATOM 1862 O O . ASN A 1 224 ? 5.665 -2.273 -14.103 1.00 91.94 224 ASN A O 1
ATOM 1866 N N . ARG A 1 225 ? 6.482 -3.197 -15.978 1.00 92.06 225 ARG A N 1
ATOM 1867 C CA . ARG A 1 225 ? 7.299 -2.039 -16.380 1.00 92.06 225 ARG A CA 1
ATOM 1868 C C . ARG A 1 225 ? 6.534 -0.714 -16.344 1.00 92.06 225 ARG A C 1
ATOM 1870 O O . ARG A 1 225 ? 7.045 0.274 -15.831 1.00 92.06 225 ARG A O 1
ATOM 1877 N N . GLU A 1 226 ? 5.294 -0.702 -16.840 1.00 92.94 226 GLU A N 1
ATOM 1878 C CA . GLU A 1 226 ? 4.483 0.519 -16.898 1.00 92.94 226 GLU A CA 1
ATOM 1879 C C . GLU A 1 226 ? 3.948 0.907 -15.518 1.00 92.94 226 GLU A C 1
ATOM 1881 O O . GLU A 1 226 ? 3.785 2.092 -15.241 1.00 92.94 226 GLU A O 1
ATOM 1886 N N . LYS A 1 227 ? 3.759 -0.072 -14.626 1.00 93.25 227 LYS A N 1
ATOM 1887 C CA . LYS A 1 227 ? 3.299 0.136 -13.248 1.00 93.25 227 LYS A CA 1
ATOM 1888 C C . LYS A 1 227 ? 4.367 0.732 -12.334 1.00 93.25 227 LYS A C 1
ATOM 1890 O O . LYS A 1 227 ? 4.040 1.237 -11.268 1.00 93.25 227 LYS A O 1
ATOM 1895 N N . PHE A 1 228 ? 5.640 0.684 -12.729 1.00 94.00 228 PHE A N 1
ATOM 1896 C CA . PHE A 1 228 ? 6.716 1.420 -12.051 1.00 94.00 228 PHE A CA 1
ATOM 1897 C C . PHE A 1 228 ? 6.747 2.903 -12.442 1.00 94.00 228 PHE A C 1
ATOM 1899 O O . PHE A 1 228 ? 7.467 3.686 -11.832 1.00 94.00 228 PHE A O 1
ATOM 1906 N N . LEU A 1 229 ? 6.008 3.287 -13.484 1.00 95.31 229 LEU A N 1
ATOM 1907 C CA . LEU A 1 229 ? 6.055 4.621 -14.074 1.00 95.31 229 LEU A CA 1
ATOM 1908 C C . LEU A 1 229 ? 4.798 5.448 -13.776 1.00 95.31 229 LEU A C 1
ATOM 1910 O O . LEU A 1 229 ? 4.785 6.631 -14.110 1.00 95.31 229 LEU A O 1
ATOM 1914 N N . ILE A 1 230 ? 3.756 4.869 -13.168 1.00 95.69 230 ILE A N 1
ATOM 1915 C CA . ILE A 1 230 ? 2.454 5.534 -12.992 1.00 95.69 230 ILE A CA 1
ATOM 1916 C C . ILE A 1 230 ? 2.578 6.817 -12.174 1.00 95.69 230 ILE A C 1
ATOM 1918 O O . ILE A 1 230 ? 2.058 7.833 -12.609 1.00 95.69 230 ILE A O 1
ATOM 1922 N N . SER A 1 231 ? 3.351 6.837 -11.087 1.00 95.19 231 SER A N 1
ATOM 1923 C CA . SER A 1 231 ? 3.555 8.052 -10.289 1.00 95.19 231 SER A CA 1
ATOM 1924 C C . SER A 1 231 ? 4.193 9.190 -11.088 1.00 95.19 231 SER A C 1
ATOM 1926 O O . SER A 1 231 ? 3.919 10.358 -10.846 1.00 95.19 231 SER A O 1
ATOM 1928 N N . ALA A 1 232 ? 5.075 8.856 -12.034 1.00 94.81 232 ALA A N 1
ATOM 1929 C CA . ALA A 1 232 ? 5.725 9.843 -12.888 1.00 94.81 232 ALA A CA 1
ATOM 1930 C C . ALA A 1 232 ? 4.800 10.318 -14.015 1.00 94.81 232 ALA A C 1
ATOM 1932 O O . ALA A 1 232 ? 4.774 11.502 -14.324 1.00 94.81 232 ALA A O 1
ATOM 1933 N N . LYS A 1 233 ? 4.004 9.412 -14.588 1.00 95.19 233 LYS A N 1
ATOM 1934 C CA . LYS A 1 233 ? 2.985 9.756 -15.587 1.00 95.19 233 LYS A CA 1
ATOM 1935 C C . LYS A 1 233 ? 1.844 10.586 -15.000 1.00 95.19 233 LYS A C 1
ATOM 1937 O O . LYS A 1 233 ? 1.364 11.480 -15.678 1.00 95.19 233 LYS A O 1
ATOM 1942 N N . ALA A 1 234 ? 1.432 10.300 -13.768 1.00 94.75 234 ALA A N 1
ATOM 1943 C CA . ALA A 1 234 ? 0.451 11.094 -13.036 1.00 94.75 234 ALA A CA 1
ATOM 1944 C C . ALA A 1 234 ? 0.958 12.532 -12.853 1.00 94.75 234 ALA A C 1
ATOM 1946 O O . ALA A 1 234 ? 0.258 13.472 -13.198 1.00 94.75 234 ALA A O 1
ATOM 1947 N N . ALA A 1 235 ? 2.228 12.704 -12.467 1.00 93.31 235 ALA A N 1
ATOM 1948 C CA . ALA A 1 235 ? 2.825 14.030 -12.318 1.00 93.31 235 ALA A CA 1
ATOM 1949 C C . ALA A 1 235 ? 2.879 14.848 -13.625 1.00 93.31 235 ALA A C 1
ATOM 1951 O O . ALA A 1 235 ? 2.795 16.067 -13.568 1.00 93.31 235 ALA A O 1
ATOM 1952 N N . LEU A 1 236 ? 2.986 14.208 -14.799 1.00 92.00 236 LEU A N 1
ATOM 1953 C CA . LEU A 1 236 ? 2.858 14.900 -16.095 1.00 92.00 236 LEU A CA 1
ATOM 1954 C C . LEU A 1 236 ? 1.437 15.402 -16.375 1.00 92.00 236 LEU A C 1
ATOM 1956 O O . LEU A 1 236 ? 1.258 16.311 -17.174 1.00 92.00 236 LEU A O 1
ATOM 1960 N N . ARG A 1 237 ? 0.436 14.783 -15.749 1.00 91.88 237 ARG A N 1
ATOM 1961 C CA . ARG A 1 237 ? -0.978 15.167 -15.827 1.00 91.88 237 ARG A CA 1
ATOM 1962 C C . ARG A 1 237 ? -1.390 16.076 -14.674 1.00 91.88 237 ARG A C 1
ATOM 1964 O O . ARG A 1 237 ? -2.580 16.249 -14.459 1.00 91.88 237 ARG A O 1
ATOM 1971 N N . GLU A 1 238 ? -0.420 16.571 -13.905 1.00 90.69 238 GLU A N 1
ATOM 1972 C CA . GLU A 1 238 ? -0.661 17.370 -12.700 1.00 90.69 238 GLU A CA 1
ATOM 1973 C C . GLU A 1 238 ? -1.483 16.622 -11.628 1.00 90.69 238 GLU A C 1
ATOM 1975 O O . GLU A 1 238 ? -2.019 17.223 -10.704 1.00 90.69 238 GLU A O 1
ATOM 1980 N N . ASP A 1 239 ? -1.497 15.284 -11.680 1.00 93.31 239 ASP A N 1
ATOM 1981 C CA . ASP A 1 239 ? -2.106 14.423 -10.669 1.00 93.31 239 ASP A CA 1
ATOM 1982 C C . ASP A 1 239 ? -1.072 13.977 -9.626 1.00 93.31 239 ASP A C 1
ATOM 1984 O O . ASP A 1 239 ? 0.002 13.459 -9.963 1.00 93.31 239 ASP A O 1
ATOM 1988 N N . TYR A 1 240 ? -1.420 14.050 -8.340 1.00 92.81 240 TYR A N 1
ATOM 1989 C CA . TYR A 1 240 ? -0.610 13.432 -7.292 1.00 92.81 240 TYR A CA 1
ATOM 1990 C C . TYR A 1 240 ? -0.823 11.915 -7.246 1.00 92.81 240 TYR A C 1
ATOM 1992 O O . TYR A 1 240 ? -1.942 11.428 -7.126 1.00 92.81 240 TYR A O 1
ATOM 2000 N N . MET A 1 241 ? 0.277 11.158 -7.256 1.00 93.00 241 MET A N 1
ATOM 2001 C CA . MET A 1 241 ? 0.260 9.710 -7.057 1.00 93.00 241 MET A CA 1
ATOM 2002 C C . MET A 1 241 ? 1.519 9.246 -6.312 1.00 93.00 241 MET A C 1
ATOM 2004 O O . MET A 1 241 ? 2.637 9.420 -6.819 1.00 93.00 241 MET A O 1
ATOM 2008 N N . PRO A 1 242 ? 1.406 8.638 -5.116 1.00 92.88 242 PRO A N 1
ATOM 2009 C CA . PRO A 1 242 ? 2.568 8.178 -4.378 1.00 92.88 242 PRO A CA 1
ATOM 2010 C C . PRO A 1 242 ? 3.192 6.945 -5.040 1.00 92.88 242 PRO A C 1
ATOM 2012 O O . PRO A 1 242 ? 2.524 6.038 -5.521 1.00 92.88 242 PRO A O 1
ATOM 2015 N N . TYR A 1 243 ? 4.519 6.871 -4.992 1.00 93.38 243 TYR A N 1
ATOM 2016 C CA . TYR A 1 243 ? 5.299 5.746 -5.519 1.00 93.38 243 TYR A CA 1
ATOM 2017 C C . TYR A 1 243 ? 5.501 4.602 -4.503 1.00 93.38 243 TYR A C 1
ATOM 2019 O O . TYR A 1 243 ? 6.235 3.643 -4.767 1.00 93.38 243 TYR A O 1
ATOM 2027 N N . THR A 1 244 ? 4.907 4.720 -3.310 1.00 91.62 244 THR A N 1
ATOM 2028 C CA . THR A 1 244 ? 5.002 3.751 -2.204 1.00 91.62 244 THR A CA 1
ATOM 2029 C C . THR A 1 244 ? 3.718 3.733 -1.398 1.00 91.62 244 THR A C 1
ATOM 2031 O O . THR A 1 244 ? 3.119 4.787 -1.203 1.00 91.62 244 THR A O 1
ATOM 2034 N N . ASN A 1 245 ? 3.410 2.598 -0.786 1.00 88.62 245 ASN A N 1
ATOM 2035 C CA . ASN A 1 245 ? 2.371 2.445 0.229 1.00 88.62 245 ASN A CA 1
ATOM 2036 C C . ASN A 1 245 ? 2.901 2.625 1.670 1.00 88.62 245 ASN A C 1
ATOM 2038 O O . ASN A 1 245 ? 2.304 2.122 2.610 1.00 88.62 245 ASN A O 1
ATOM 2042 N N . ASN A 1 246 ? 4.008 3.351 1.886 1.00 87.62 246 ASN A N 1
ATOM 2043 C CA . ASN A 1 246 ? 4.649 3.485 3.208 1.00 87.62 246 ASN A CA 1
ATOM 2044 C C . ASN A 1 246 ? 3.694 3.892 4.347 1.00 87.62 246 ASN A C 1
ATOM 2046 O O . ASN A 1 246 ? 3.915 3.525 5.503 1.00 87.62 246 ASN A O 1
ATOM 2050 N N . LYS A 1 247 ? 2.685 4.722 4.051 1.00 86.56 247 LYS A N 1
ATOM 2051 C CA . LYS A 1 247 ? 1.682 5.127 5.042 1.00 86.56 247 LYS A CA 1
ATOM 2052 C C . LYS A 1 247 ? 0.868 3.921 5.503 1.00 86.56 247 LYS A C 1
ATOM 2054 O O . LYS A 1 247 ? 0.742 3.713 6.703 1.00 86.56 247 LYS A O 1
ATOM 2059 N N . GLU A 1 248 ? 0.379 3.137 4.558 1.00 86.62 248 GLU A N 1
ATOM 2060 C CA . GLU A 1 248 ? -0.368 1.909 4.792 1.00 86.62 248 GLU A CA 1
ATOM 2061 C C . GLU A 1 248 ? 0.518 0.870 5.519 1.00 86.62 248 GLU A C 1
ATOM 2063 O O . GLU A 1 248 ? 0.152 0.459 6.620 1.00 86.62 248 GLU A O 1
ATOM 2068 N N . GLU A 1 249 ? 1.752 0.603 5.051 1.00 86.69 249 GLU A N 1
ATOM 2069 C CA . GLU A 1 249 ? 2.713 -0.286 5.745 1.00 86.69 249 GLU A CA 1
ATOM 2070 C C . GLU A 1 249 ? 2.910 0.121 7.219 1.00 86.69 249 GLU A C 1
ATOM 2072 O O . GLU A 1 249 ? 3.054 -0.722 8.112 1.00 86.69 249 GLU A O 1
ATOM 2077 N N . ARG A 1 250 ? 2.958 1.433 7.495 1.00 88.31 250 ARG A N 1
ATOM 2078 C CA . ARG A 1 250 ? 3.102 1.961 8.855 1.00 88.31 250 ARG A CA 1
ATOM 2079 C C . ARG A 1 250 ? 1.865 1.670 9.698 1.00 88.31 250 ARG A C 1
ATOM 2081 O O . ARG A 1 250 ? 2.034 1.262 10.846 1.00 88.31 250 ARG A O 1
ATOM 2088 N N . GLU A 1 251 ? 0.663 1.894 9.172 1.00 87.06 251 GLU A N 1
ATOM 2089 C CA . GLU A 1 251 ? -0.576 1.588 9.895 1.00 87.06 251 GLU A CA 1
ATOM 2090 C C . GLU A 1 251 ? -0.690 0.080 10.165 1.00 87.06 251 GLU A C 1
ATOM 2092 O O . GLU A 1 251 ? -0.894 -0.321 11.312 1.00 87.06 251 GLU A O 1
ATOM 2097 N N . MET A 1 252 ? -0.402 -0.763 9.170 1.00 85.44 252 MET A N 1
ATOM 2098 C CA . MET A 1 252 ? -0.383 -2.219 9.336 1.00 85.44 252 MET A CA 1
ATOM 2099 C C . MET A 1 252 ? 0.631 -2.698 10.356 1.00 85.44 252 MET A C 1
ATOM 2101 O O . MET A 1 252 ? 0.330 -3.561 11.180 1.00 85.44 252 MET A O 1
ATOM 2105 N N . ARG A 1 253 ? 1.842 -2.136 10.356 1.00 84.25 253 ARG A N 1
ATOM 2106 C CA . ARG A 1 253 ? 2.862 -2.488 11.348 1.00 84.25 253 ARG A CA 1
ATOM 2107 C C . ARG A 1 253 ? 2.393 -2.183 12.765 1.00 84.25 253 ARG A C 1
ATOM 2109 O O . ARG A 1 253 ? 2.673 -2.956 13.683 1.00 84.25 253 ARG A O 1
ATOM 2116 N N . GLU A 1 254 ? 1.714 -1.060 12.950 1.00 83.19 254 GLU A N 1
ATOM 2117 C CA . GLU A 1 254 ? 1.179 -0.671 14.248 1.00 83.19 254 GLU A CA 1
ATOM 2118 C C . GLU A 1 254 ? 0.075 -1.644 14.685 1.00 83.19 254 GLU A C 1
ATOM 2120 O O . GLU A 1 254 ? 0.096 -2.092 15.831 1.00 83.19 254 GLU A O 1
ATOM 2125 N N . ILE A 1 255 ? -0.827 -2.043 13.779 1.00 81.62 255 ILE A N 1
ATOM 2126 C CA . ILE A 1 255 ? -1.874 -3.038 14.068 1.00 81.62 255 ILE A CA 1
ATOM 2127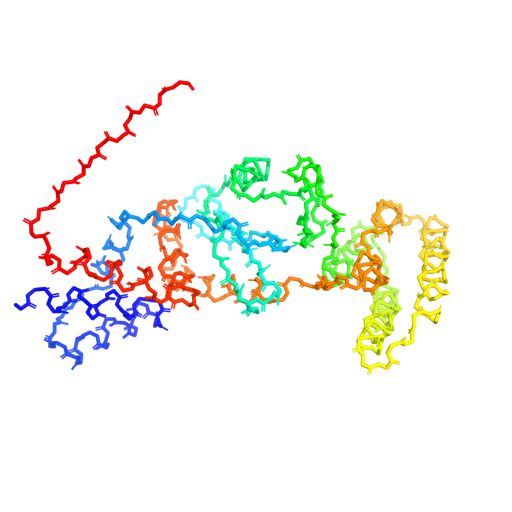 C C . ILE A 1 255 ? -1.268 -4.409 14.373 1.00 81.62 255 ILE A C 1
ATOM 2129 O O . ILE A 1 255 ? -1.589 -5.024 15.390 1.00 81.62 255 ILE A O 1
ATOM 2133 N N . ALA A 1 256 ? -0.319 -4.871 13.557 1.00 78.62 256 ALA A N 1
ATOM 2134 C CA . ALA A 1 256 ? 0.357 -6.145 13.758 1.00 78.62 256 ALA A CA 1
ATOM 2135 C C . ALA A 1 256 ? 1.073 -6.201 15.116 1.00 78.62 256 ALA A C 1
ATOM 2137 O O . ALA A 1 256 ? 1.033 -7.232 15.786 1.00 78.62 256 ALA A O 1
ATOM 2138 N N . CYS A 1 257 ? 1.689 -5.104 15.570 1.00 77.19 257 CYS A N 1
ATOM 2139 C CA . CYS A 1 257 ? 2.271 -5.018 16.913 1.00 77.19 257 CYS A CA 1
ATOM 2140 C C . CYS A 1 257 ? 1.221 -5.216 18.022 1.00 77.19 257 CYS A C 1
ATOM 2142 O O . CYS A 1 257 ? 1.521 -5.852 19.037 1.00 77.19 257 CYS A O 1
ATOM 2144 N N . LYS A 1 258 ? -0.004 -4.705 17.844 1.00 73.75 258 LYS A N 1
ATOM 2145 C CA . LYS A 1 258 ? -1.104 -4.881 18.808 1.00 73.75 258 LYS A CA 1
ATOM 2146 C C . LYS A 1 258 ? -1.659 -6.296 18.780 1.00 73.75 258 LYS A C 1
ATOM 2148 O O . LYS A 1 258 ? -1.746 -6.929 19.832 1.00 73.75 258 LYS A O 1
ATOM 2153 N N . ALA A 1 259 ? -1.955 -6.807 17.589 1.00 74.06 259 ALA A N 1
ATOM 2154 C CA . ALA A 1 259 ? -2.490 -8.146 17.393 1.00 74.06 259 ALA A CA 1
ATOM 2155 C C . ALA A 1 259 ? -1.518 -9.229 17.904 1.00 74.06 259 ALA A C 1
ATOM 2157 O O . ALA A 1 259 ? -1.933 -10.161 18.594 1.00 74.06 259 ALA A O 1
ATOM 2158 N N . LYS A 1 260 ? -0.204 -9.071 17.670 1.00 65.62 260 LYS A N 1
ATOM 2159 C CA . LYS A 1 260 ? 0.838 -10.008 18.141 1.00 65.62 260 LYS A CA 1
ATOM 2160 C C . LYS A 1 260 ? 1.060 -9.965 19.657 1.00 65.62 260 LYS A C 1
ATOM 2162 O O . LYS A 1 260 ? 1.531 -10.942 20.233 1.00 65.62 260 LYS A O 1
ATOM 2167 N N . GLY A 1 261 ? 0.688 -8.872 20.327 1.00 60.47 261 GLY A N 1
ATOM 2168 C CA . GLY A 1 261 ? 0.917 -8.670 21.761 1.00 60.47 261 GLY A CA 1
ATOM 2169 C C . GLY A 1 261 ? 0.114 -9.579 22.705 1.00 60.47 261 GLY A C 1
ATOM 2170 O O . GLY A 1 261 ? 0.425 -9.607 23.897 1.00 60.47 261 GLY A O 1
ATOM 2171 N N . ILE A 1 262 ? -0.891 -10.311 22.202 1.00 56.94 262 ILE A N 1
ATOM 2172 C CA . ILE A 1 262 ? -1.765 -11.211 22.990 1.00 56.94 262 ILE A CA 1
ATOM 2173 C C . ILE A 1 262 ? -1.565 -12.694 22.615 1.00 56.94 262 ILE A C 1
ATOM 2175 O O . ILE A 1 262 ? -2.283 -13.561 23.091 1.00 56.94 262 ILE A O 1
ATOM 2179 N N . GLY A 1 263 ? -0.552 -13.029 21.807 1.00 53.59 263 GLY A N 1
ATOM 2180 C CA . GLY A 1 263 ? -0.199 -14.432 21.541 1.00 53.59 263 GLY A CA 1
ATOM 2181 C C . GLY A 1 263 ? -1.075 -15.152 20.506 1.00 53.59 263 GLY A C 1
ATOM 2182 O O . GLY A 1 263 ? -1.094 -16.380 20.489 1.00 53.59 263 GLY A O 1
ATOM 2183 N N . GLY A 1 264 ? -1.768 -14.408 19.636 1.00 56.38 264 GLY A N 1
ATOM 2184 C CA . GLY A 1 264 ? -2.381 -14.960 18.419 1.00 56.38 264 GLY A CA 1
ATOM 2185 C C . GLY A 1 264 ? -3.748 -15.635 18.576 1.00 56.38 264 GLY A C 1
ATOM 2186 O O . GLY A 1 264 ? -4.279 -16.149 17.599 1.00 56.38 264 GLY A O 1
ATOM 2187 N N . SER A 1 265 ? -4.363 -15.630 19.761 1.00 70.25 265 SER A N 1
ATOM 2188 C CA . SER A 1 265 ? -5.734 -16.137 19.947 1.00 70.25 265 SER A CA 1
ATOM 2189 C C . SER A 1 265 ? -6.766 -15.074 19.553 1.00 70.25 265 SER A C 1
ATOM 2191 O O . SER A 1 265 ? -7.384 -14.458 20.419 1.00 70.25 265 SER A O 1
ATOM 2193 N N . TRP A 1 266 ? -6.935 -14.809 18.260 1.00 75.25 266 TRP A N 1
ATOM 2194 C CA . TRP A 1 266 ? -7.999 -13.928 17.768 1.00 75.25 266 TRP A CA 1
ATOM 2195 C C . TRP A 1 266 ? -9.024 -14.726 16.972 1.00 75.25 266 TRP A C 1
ATOM 2197 O O . TRP A 1 266 ? -8.643 -15.513 16.106 1.00 75.25 266 TRP A O 1
ATOM 2207 N N . SER A 1 267 ? -10.314 -14.492 17.232 1.00 80.75 267 SER A N 1
ATOM 2208 C CA . SER A 1 267 ? -11.321 -14.755 16.199 1.00 80.75 267 SER A CA 1
ATOM 2209 C C . SER A 1 267 ? -11.123 -13.769 15.044 1.00 80.75 267 SER A C 1
ATOM 2211 O O . SER A 1 267 ? -10.518 -12.711 15.233 1.00 80.75 267 SER A O 1
ATOM 2213 N N . GLU A 1 268 ? -11.633 -14.091 13.859 1.00 86.44 268 GLU A N 1
ATOM 2214 C CA . GLU A 1 268 ? -11.592 -13.179 12.706 1.00 86.44 268 GLU A CA 1
ATOM 2215 C C . GLU A 1 268 ? -12.284 -11.852 13.036 1.00 86.44 268 GLU A C 1
ATOM 2217 O O . GLU A 1 268 ? -11.694 -10.784 12.873 1.00 86.44 268 GLU A O 1
ATOM 2222 N N . HIS A 1 269 ? -13.465 -11.924 13.657 1.00 84.69 269 HIS A N 1
ATOM 2223 C CA . HIS A 1 269 ? -14.205 -10.755 14.137 1.00 84.69 269 HIS A CA 1
ATOM 2224 C C . HIS A 1 269 ? -13.395 -9.910 15.132 1.00 84.69 269 HIS A C 1
ATOM 2226 O O . HIS A 1 269 ? -13.260 -8.696 14.987 1.00 84.69 269 HIS A O 1
ATOM 2232 N N . GLY A 1 270 ? -12.759 -10.554 16.113 1.00 82.75 270 GLY A N 1
ATOM 2233 C CA . GLY A 1 270 ? -11.911 -9.867 17.085 1.00 82.75 270 GLY A CA 1
ATOM 2234 C C . GLY A 1 270 ? -10.675 -9.218 16.464 1.00 82.75 270 GLY A C 1
ATOM 2235 O O . GLY A 1 270 ? -10.312 -8.104 16.844 1.00 82.75 270 GLY A O 1
ATOM 2236 N N . LEU A 1 271 ? -10.038 -9.883 15.496 1.00 85.25 271 LEU A N 1
ATOM 2237 C CA . LEU A 1 271 ? -8.888 -9.334 14.781 1.00 85.25 271 LEU A CA 1
ATOM 2238 C C . LEU A 1 271 ? -9.286 -8.111 13.944 1.00 85.25 271 LEU A C 1
ATOM 2240 O O . LEU A 1 271 ? -8.604 -7.083 14.011 1.00 85.25 271 LEU A O 1
ATOM 2244 N N . ARG A 1 272 ? -10.416 -8.196 13.232 1.00 87.75 272 ARG A N 1
ATOM 2245 C CA . ARG A 1 272 ? -11.014 -7.076 12.498 1.00 87.75 272 ARG A CA 1
ATOM 2246 C C . ARG A 1 272 ? -11.273 -5.890 13.426 1.00 87.75 272 ARG A C 1
ATOM 2248 O O . ARG A 1 272 ? -10.831 -4.779 13.138 1.00 87.75 272 ARG A O 1
ATOM 2255 N N . ASN A 1 273 ? -11.898 -6.121 14.580 1.00 85.00 273 ASN A N 1
ATOM 2256 C CA . ASN A 1 273 ? -12.223 -5.065 15.539 1.00 85.00 273 ASN A CA 1
ATOM 2257 C C . ASN A 1 273 ? -10.992 -4.364 16.116 1.00 85.00 273 ASN A C 1
ATOM 2259 O O . ASN A 1 273 ? -10.998 -3.143 16.258 1.00 85.00 273 ASN A O 1
ATOM 2263 N N . VAL A 1 274 ? -9.914 -5.096 16.415 1.00 82.00 274 VAL A N 1
ATOM 2264 C CA . VAL A 1 274 ? -8.649 -4.475 16.849 1.00 82.00 274 VAL A CA 1
ATOM 2265 C C . VAL A 1 274 ? -8.111 -3.529 15.781 1.00 82.00 274 VAL A C 1
ATOM 2267 O O . VAL A 1 274 ? -7.711 -2.409 16.109 1.00 82.00 274 VAL A O 1
ATOM 2270 N N . GLY A 1 275 ? -8.108 -3.972 14.519 1.00 84.00 275 GLY A N 1
ATOM 2271 C CA . GLY A 1 275 ? -7.705 -3.144 13.384 1.00 84.00 275 GLY A CA 1
ATOM 2272 C C . GLY A 1 275 ? -8.573 -1.892 13.274 1.00 84.00 275 GLY A C 1
ATOM 2273 O O . GLY A 1 275 ? -8.049 -0.777 13.269 1.00 84.00 275 GLY A O 1
ATOM 2274 N N . LEU A 1 276 ? -9.896 -2.065 13.292 1.00 84.75 276 LEU A N 1
ATOM 2275 C CA . LEU A 1 276 ? -10.868 -0.977 13.208 1.00 84.75 276 LEU A CA 1
ATOM 2276 C C . LEU A 1 276 ? -10.732 0.037 14.341 1.00 84.75 276 LEU A C 1
ATOM 2278 O O . LEU A 1 276 ? -10.608 1.226 14.063 1.00 84.75 276 LEU A O 1
ATOM 2282 N N . CYS A 1 277 ? -10.686 -0.393 15.605 1.00 80.25 277 CYS A N 1
ATOM 2283 C CA . CYS A 1 277 ? -10.516 0.516 16.742 1.00 80.25 277 CYS A CA 1
ATOM 2284 C C . CYS A 1 277 ? -9.290 1.413 16.573 1.00 80.25 277 CYS A C 1
ATOM 2286 O O . CYS A 1 277 ? -9.338 2.610 16.856 1.00 80.25 277 CYS A O 1
ATOM 2288 N N . GLN A 1 278 ? -8.181 0.834 16.117 1.00 81.75 278 GLN A N 1
ATOM 2289 C CA . GLN A 1 278 ? -6.931 1.551 15.945 1.00 81.75 278 GLN A CA 1
ATOM 2290 C C . GLN A 1 278 ? -6.957 2.508 14.752 1.00 81.75 278 GLN A C 1
ATOM 2292 O O . GLN A 1 278 ? -6.483 3.640 14.865 1.00 81.75 278 GLN A O 1
ATOM 2297 N N . LEU A 1 279 ? -7.494 2.062 13.620 1.00 85.19 279 LEU A N 1
ATOM 2298 C CA . LEU A 1 279 ? -7.571 2.860 12.401 1.00 85.19 279 LEU A CA 1
ATOM 2299 C C . LEU A 1 279 ? -8.559 4.005 12.558 1.00 85.19 279 LEU A C 1
ATOM 2301 O O . LEU A 1 279 ? -8.213 5.145 12.266 1.00 85.19 279 LEU A O 1
ATOM 2305 N N . VAL A 1 280 ? -9.740 3.736 13.111 1.00 83.06 280 VAL A N 1
ATOM 2306 C CA . VAL A 1 280 ? -10.734 4.766 13.409 1.00 83.06 280 VAL A CA 1
ATOM 2307 C C . VAL A 1 280 ? -10.172 5.779 14.404 1.00 83.06 280 VAL A C 1
ATOM 2309 O O . VAL A 1 280 ? -10.253 6.975 14.149 1.00 83.06 280 VAL A O 1
ATOM 2312 N N . PHE A 1 281 ? -9.498 5.335 15.472 1.00 82.94 281 PHE A N 1
ATOM 2313 C CA . PHE A 1 281 ? -8.822 6.248 16.402 1.00 82.94 281 PHE A CA 1
ATOM 2314 C C . PHE A 1 281 ? -7.826 7.191 15.707 1.00 82.94 281 PHE A C 1
ATOM 2316 O O . PHE A 1 281 ? -7.727 8.359 16.074 1.00 82.94 281 PHE A O 1
ATOM 2323 N N . ARG A 1 282 ? -7.079 6.696 14.714 1.00 82.44 282 ARG A N 1
ATOM 2324 C CA . ARG A 1 282 ? -5.996 7.450 14.059 1.00 82.44 282 ARG A CA 1
ATOM 2325 C C . ARG A 1 282 ? -6.448 8.268 12.850 1.00 82.44 282 ARG A C 1
ATOM 2327 O O . ARG A 1 282 ? -5.795 9.259 12.536 1.00 82.44 282 ARG A O 1
ATOM 2334 N N . LEU A 1 283 ? -7.498 7.842 12.153 1.00 83.62 283 LEU A N 1
ATOM 2335 C CA . LEU A 1 283 ? -7.920 8.401 10.863 1.00 83.62 283 LEU A CA 1
ATOM 2336 C C . LEU A 1 283 ? -9.272 9.127 10.938 1.00 83.62 283 LEU A C 1
ATOM 2338 O O . LEU A 1 283 ? -9.524 10.051 10.158 1.00 83.62 283 LEU A O 1
ATOM 2342 N N . ASP A 1 284 ? -10.132 8.766 11.895 1.00 78.50 284 ASP A N 1
ATOM 2343 C CA . ASP A 1 284 ? -11.461 9.355 12.045 1.00 78.50 284 ASP A CA 1
ATOM 2344 C C . ASP A 1 284 ? -11.833 9.601 13.515 1.00 78.50 284 ASP A C 1
ATOM 2346 O O . ASP A 1 284 ? -12.598 8.867 14.138 1.00 78.50 284 ASP A O 1
ATOM 2350 N N . GLU A 1 285 ? -11.318 10.702 14.066 1.00 79.62 285 GLU A N 1
ATOM 2351 C CA . GLU A 1 285 ? -11.607 11.139 15.437 1.00 79.62 285 GLU A CA 1
ATOM 2352 C C . GLU A 1 285 ? -13.113 11.294 15.712 1.00 79.62 285 GLU A C 1
ATOM 2354 O O . GLU A 1 285 ? -13.581 10.981 16.808 1.00 79.62 285 GLU A O 1
ATOM 2359 N N . LYS A 1 286 ? -13.894 11.743 14.717 1.00 79.31 286 LYS A N 1
ATOM 2360 C CA . LYS A 1 286 ? -15.346 11.914 14.863 1.00 79.31 286 LYS A CA 1
ATOM 2361 C C . LYS A 1 286 ? -16.029 10.562 15.018 1.00 79.31 286 LYS A C 1
ATOM 2363 O O . LYS A 1 286 ? -16.849 10.399 15.920 1.00 79.31 286 LYS A O 1
ATOM 2368 N N . LEU A 1 287 ? -15.685 9.596 14.169 1.00 76.06 287 LEU A N 1
ATOM 2369 C CA . LEU A 1 287 ? -16.206 8.239 14.279 1.00 76.06 287 LEU A CA 1
ATOM 2370 C C . LEU A 1 287 ? -15.716 7.563 15.561 1.00 76.06 287 LEU A C 1
ATOM 2372 O O . LEU A 1 287 ? -16.505 6.927 16.250 1.00 76.06 287 LEU A O 1
ATOM 2376 N N . PHE A 1 288 ? -14.461 7.780 15.956 1.00 77.31 288 PHE A N 1
ATOM 2377 C CA . PHE A 1 288 ? -13.953 7.278 17.229 1.00 77.31 288 PHE A CA 1
ATOM 2378 C C . PHE A 1 288 ? -14.751 7.832 18.411 1.00 77.31 288 PHE A C 1
ATOM 2380 O O . PHE A 1 288 ? -15.114 7.086 19.317 1.00 77.31 288 PHE A O 1
ATOM 2387 N N . LYS A 1 289 ? -15.093 9.125 18.388 1.00 76.69 289 LYS A N 1
ATOM 2388 C CA . LYS A 1 289 ? -15.961 9.738 19.396 1.00 76.69 289 LYS A CA 1
ATOM 2389 C C . LYS A 1 289 ? -17.358 9.108 19.406 1.00 76.69 289 LYS A C 1
ATOM 2391 O O . LYS A 1 289 ? -17.858 8.818 20.486 1.00 76.69 289 LYS A O 1
ATOM 2396 N N . LYS A 1 290 ? -17.950 8.824 18.240 1.00 73.19 290 LYS A N 1
ATOM 2397 C CA . LYS A 1 290 ? -19.231 8.098 18.153 1.00 73.19 290 LYS A CA 1
ATOM 2398 C C . LYS A 1 290 ? -19.134 6.688 18.742 1.00 73.19 290 LYS A C 1
ATOM 2400 O O . LYS A 1 290 ? -19.996 6.312 19.524 1.00 73.19 290 LYS A O 1
ATOM 2405 N N . ILE A 1 291 ? -18.073 5.936 18.436 1.00 71.00 291 ILE A N 1
ATOM 2406 C CA . ILE A 1 291 ? -17.830 4.606 19.026 1.00 71.00 291 ILE A CA 1
ATOM 2407 C C . ILE A 1 291 ? -17.781 4.705 20.553 1.00 71.00 291 ILE A C 1
ATOM 2409 O O . ILE A 1 291 ? -18.404 3.897 21.241 1.00 71.00 291 ILE A O 1
ATOM 2413 N N . LYS A 1 292 ? -17.098 5.727 21.093 1.00 70.31 292 LYS A N 1
ATOM 2414 C CA . LYS A 1 292 ? -17.121 5.992 22.537 1.00 70.31 292 LYS A CA 1
ATOM 2415 C C . LYS A 1 292 ? -18.541 6.249 23.029 1.00 70.31 292 LYS A C 1
ATOM 2417 O O . LYS A 1 292 ? -18.937 5.641 24.007 1.00 70.31 292 LYS A O 1
ATOM 2422 N N . GLU A 1 293 ? -19.302 7.125 22.375 1.00 67.88 293 GLU A N 1
ATOM 2423 C CA . GLU A 1 293 ? -20.668 7.500 22.780 1.00 67.88 293 GLU A CA 1
ATOM 2424 C C . GLU A 1 293 ? -21.648 6.317 22.777 1.00 67.88 293 GLU A C 1
ATOM 2426 O O . GLU A 1 293 ? -22.435 6.185 23.717 1.00 67.88 293 GLU A O 1
ATOM 2431 N N . VAL A 1 294 ? -21.565 5.438 21.773 1.00 63.34 294 VAL A N 1
ATOM 2432 C CA . VAL A 1 294 ? -22.360 4.203 21.684 1.00 63.34 294 VAL A CA 1
ATOM 2433 C C . VAL A 1 294 ? -22.003 3.251 22.824 1.00 63.34 294 VAL A C 1
ATOM 2435 O O . VAL A 1 294 ? -22.890 2.745 23.507 1.00 63.34 294 VAL A O 1
ATOM 2438 N N . TYR A 1 295 ? -20.710 3.057 23.094 1.00 58.75 295 TYR A N 1
ATOM 2439 C CA . TYR A 1 295 ? -20.272 2.184 24.184 1.00 58.75 295 TYR A CA 1
ATOM 2440 C C . TYR A 1 295 ? -20.531 2.775 25.580 1.00 58.75 295 TYR A C 1
ATOM 2442 O O . TYR A 1 295 ? -20.683 2.045 26.555 1.00 58.75 295 TYR A O 1
ATOM 2450 N N . LEU A 1 296 ? -20.608 4.104 25.672 1.00 51.56 296 LEU A N 1
ATOM 2451 C CA . LEU A 1 296 ? -20.902 4.865 26.885 1.00 51.56 296 LEU A CA 1
ATOM 2452 C C . LEU A 1 296 ? -22.379 4.861 27.298 1.00 51.56 296 LEU A C 1
ATOM 2454 O O . LEU A 1 296 ? -22.686 5.388 28.364 1.00 51.56 296 LEU A O 1
ATOM 2458 N N . GLY A 1 297 ? -23.306 4.349 26.482 1.00 49.97 297 GLY A N 1
ATOM 2459 C CA . GLY A 1 297 ? -24.713 4.266 26.881 1.00 49.97 297 GLY A CA 1
ATOM 2460 C C . GLY A 1 297 ? -25.403 5.617 27.121 1.00 49.97 297 GLY A C 1
ATOM 2461 O O . GLY A 1 297 ? -26.372 5.674 27.873 1.00 49.97 297 GLY A O 1
ATOM 2462 N N . LYS A 1 298 ? -24.995 6.712 26.452 1.00 44.50 298 LYS A N 1
ATOM 2463 C CA . LYS A 1 298 ? -25.829 7.939 26.419 1.00 44.50 298 LYS A CA 1
ATOM 2464 C C . LYS A 1 298 ? -27.144 7.762 25.643 1.00 44.50 298 LYS A C 1
ATOM 2466 O O . LYS A 1 298 ? -28.007 8.632 25.708 1.00 44.50 298 LYS A O 1
ATOM 2471 N N . VAL A 1 299 ? -27.325 6.615 24.990 1.00 40.88 299 VAL A N 1
ATOM 2472 C CA . VAL A 1 299 ? -28.634 6.054 24.655 1.00 40.88 299 VAL A CA 1
ATOM 2473 C C . VAL A 1 299 ? -28.669 4.657 25.267 1.00 40.88 299 VAL A C 1
ATOM 2475 O O . VAL A 1 299 ? -28.143 3.702 24.702 1.00 40.88 299 VAL A O 1
ATOM 2478 N N . GLY A 1 300 ? -29.208 4.554 26.479 1.00 35.66 300 GLY A N 1
ATOM 2479 C CA . GLY A 1 300 ? -29.412 3.287 27.167 1.00 35.66 300 GLY A CA 1
ATOM 2480 C C . GLY A 1 300 ? -30.463 2.440 26.456 1.00 35.66 300 GLY A C 1
ATOM 2481 O O . GLY A 1 300 ? -31.601 2.416 26.888 1.00 35.66 300 GLY A O 1
ATOM 2482 N N . THR A 1 301 ? -30.075 1.772 25.373 1.00 29.80 301 THR A N 1
ATOM 2483 C CA . THR A 1 301 ? -30.703 0.564 24.820 1.00 29.80 301 THR A CA 1
ATOM 2484 C C . THR A 1 301 ? -29.826 0.073 23.675 1.00 29.80 301 THR A C 1
ATOM 2486 O O . THR A 1 301 ? -29.647 0.772 22.681 1.00 29.80 301 THR A O 1
ATOM 2489 N N . LEU A 1 302 ? -29.318 -1.154 23.790 1.00 36.28 302 LEU A N 1
ATOM 2490 C CA . LEU A 1 302 ? -28.954 -1.957 22.627 1.00 36.28 302 LEU A CA 1
ATOM 2491 C C . LEU A 1 302 ? -30.227 -2.151 21.788 1.00 36.28 302 LEU A C 1
ATOM 2493 O O . LEU A 1 302 ? -31.028 -3.033 22.080 1.00 36.28 302 LEU A O 1
ATOM 2497 N N . SER A 1 303 ? -30.437 -1.324 20.765 1.00 25.84 303 SER A N 1
ATOM 2498 C CA . SER A 1 303 ? -31.292 -1.688 19.635 1.00 25.84 303 SER A CA 1
ATOM 2499 C C . SER A 1 303 ? -30.389 -2.110 18.485 1.00 25.84 303 SER A C 1
ATOM 2501 O O . SER A 1 303 ? -30.042 -1.308 17.619 1.00 25.84 303 SER A O 1
ATOM 2503 N N . CYS A 1 304 ? -29.985 -3.379 18.494 1.00 29.06 304 CYS A N 1
ATOM 2504 C CA . CYS A 1 304 ? -29.552 -4.051 17.278 1.00 29.06 304 CYS A CA 1
ATOM 2505 C C . CYS A 1 304 ? -30.745 -4.040 16.315 1.00 29.06 304 CYS A C 1
ATOM 2507 O O . CYS A 1 304 ? -31.719 -4.762 16.529 1.00 29.06 304 CYS A O 1
ATOM 2509 N N . SER A 1 305 ? -30.696 -3.205 15.278 1.00 24.92 305 SER A N 1
ATOM 2510 C CA . SER A 1 305 ? -31.517 -3.458 14.099 1.00 24.92 305 SER A CA 1
ATOM 2511 C C . SER A 1 305 ? -30.784 -4.509 13.277 1.00 24.92 305 SER A C 1
ATOM 2513 O O . SER A 1 305 ? -29.689 -4.293 12.767 1.00 24.92 305 SER A O 1
ATOM 2515 N N . VAL A 1 306 ? -31.376 -5.698 13.240 1.00 27.67 306 VAL A N 1
ATOM 2516 C CA . VAL A 1 306 ? -31.016 -6.752 12.303 1.00 27.67 306 VAL A CA 1
ATOM 2517 C C . VAL A 1 306 ? -31.446 -6.262 10.926 1.00 27.67 306 VAL A C 1
ATOM 2519 O O . VAL A 1 306 ? -32.635 -6.272 10.625 1.00 27.67 306 VAL A O 1
ATOM 2522 N N . ASN A 1 307 ? -30.495 -5.857 10.089 1.00 24.83 307 ASN A N 1
ATOM 2523 C CA . ASN A 1 307 ? -30.682 -5.970 8.648 1.00 24.83 307 ASN A CA 1
ATOM 2524 C C . ASN A 1 307 ? -30.055 -7.289 8.204 1.00 24.83 307 ASN A C 1
ATOM 2526 O O . ASN A 1 307 ? -28.903 -7.365 7.792 1.00 24.83 307 ASN A O 1
ATOM 2530 N N . LEU A 1 308 ? -30.862 -8.341 8.317 1.00 39.91 308 LEU A N 1
ATOM 2531 C CA . LEU A 1 308 ? -30.818 -9.459 7.391 1.00 39.91 308 LEU A CA 1
ATOM 2532 C C . LEU A 1 308 ? -31.759 -9.098 6.242 1.00 39.91 308 LEU A C 1
ATOM 2534 O O . LEU A 1 308 ? -32.961 -9.296 6.364 1.00 39.91 308 LEU A O 1
ATOM 2538 N N . MET A 1 309 ? -31.213 -8.565 5.154 1.00 28.53 309 MET A N 1
ATOM 2539 C CA . MET A 1 309 ? -31.730 -8.744 3.791 1.00 28.53 309 MET A CA 1
ATOM 2540 C C . MET A 1 309 ? -30.500 -8.681 2.872 1.00 28.53 309 MET A C 1
ATOM 2542 O O . MET A 1 309 ? -29.779 -7.693 2.914 1.00 28.53 309 MET A O 1
ATOM 2546 N N . GLY A 1 310 ? -30.112 -9.707 2.113 1.00 29.89 310 GLY A N 1
ATOM 2547 C CA . GLY A 1 310 ? -30.883 -10.824 1.567 1.00 29.89 310 GLY A CA 1
ATOM 2548 C C . GLY A 1 310 ? -31.249 -10.506 0.117 1.00 29.89 310 GLY A C 1
ATOM 2549 O O . GLY A 1 310 ? -32.114 -9.662 -0.106 1.00 29.89 310 GLY A O 1
ATOM 2550 N N . GLY A 1 311 ? -30.578 -11.173 -0.828 1.00 30.78 311 GLY A N 1
ATOM 2551 C CA . GLY A 1 311 ? -30.763 -11.052 -2.277 1.00 30.78 311 GLY A CA 1
ATOM 2552 C C . GLY A 1 311 ? -29.541 -11.535 -3.038 1.00 30.78 311 GLY A C 1
ATOM 2553 O O . GLY A 1 311 ? -28.649 -10.692 -3.261 1.00 30.78 311 GLY A O 1
#

Solvent-accessible surface area (backbone atoms only — not comparable to full-atom values): 17057 Å² total; per-residue (Å²): 115,74,60,60,54,51,50,51,44,60,63,26,52,60,76,38,52,62,74,53,23,34,50,50,31,27,72,74,68,70,43,90,59,51,59,66,57,56,52,50,53,43,41,68,55,88,83,85,77,81,54,67,46,78,37,42,33,39,36,50,53,72,44,84,39,55,37,74,70,94,58,65,61,45,35,44,33,42,29,37,28,32,20,72,92,76,73,39,56,41,64,52,44,74,40,52,72,64,55,60,48,58,54,29,54,58,43,53,75,55,29,60,38,60,73,13,32,37,30,30,70,63,67,87,62,55,65,78,15,48,67,69,40,60,41,55,24,37,12,54,67,36,50,42,52,51,44,46,48,34,35,51,78,61,71,48,54,70,69,55,42,53,51,52,41,50,50,56,46,52,53,54,49,52,52,53,53,46,45,62,39,29,79,72,69,73,53,53,71,69,50,55,56,48,52,52,53,48,54,51,52,51,50,56,47,27,54,61,25,47,79,66,72,30,51,64,36,18,51,51,50,63,78,39,53,68,27,70,40,36,34,55,56,30,49,73,70,77,37,90,48,68,55,53,48,63,69,57,55,49,53,51,50,55,42,50,56,54,57,56,71,71,73,21,80,58,54,62,65,28,48,32,35,54,45,47,53,34,47,33,55,75,56,33,59,68,59,35,50,48,55,48,45,65,76,57,41,84,61,83,64,95,74,82,77,82,82,87,74,90,132

Organism: NCBI:txid1698275

Foldseek 3Di:
DVLLLLLLLLVCLLPHALVVSQVVSCVPPVDNDDSVNSLVVLLPDDDDDDAAQQAAEKEKDWDWFAAPDPDGTKIWIFIWGAHPVVRAIDTQDTFINDDLQVSLVSSVVRYPQLRHEYEYLLDDRNPNNNPNHVYAAYQLVSLLVVLLVLCVVVVHDPVVSVVLSVVSSVLLVVLVVVLVVCVPPVDLVVLVVSLVVQLVVLVVVLVVCVVVVSNSSSVSSVVCVVNSCVCSVCSSVVHHDDNHPVVVVVLNVSLSVNSPSVPRHDDRSSSRSSSVSNNCVVRPVPVNVVSSVVSSPPPVDPPPDDPPDDD

Nearest PDB structures (foldseek):
  5vlr-assembly2_B  TM=1.718E-01  e=2.384E+00  Homo sapiens

Mean predicted aligned error: 8.73 Å